Protein AF-A0A9P4K377-F1 (afdb_monomer)

Sequence (254 aa):
STLTTALLFAPLDVSGCPTTPEKKAKKALNAFVGFRCYYLLIPAFKPWPMKKLSNPIGVMWDKDPNKPLWSLLAKAWSIIRDQIGKEKAPLHQFFRIICPHLSMPPPETYLERRGWEFVINADGAPGLIRDPTLTSESLDDGVAATALSIEDIISYCQSMGYAQEYIFDTNLSLSIFIGVNPPTGTTMNTAGSIVHDGRVDARNKRREKRRTMRDTAFASTLKLQIADAHGGVRNDSPRGGPFGPAVRRQCVLQ

Radius of gyration: 32.82 Å; Cα contacts (8 Å, |Δi|>4): 149; chains: 1; bounding box: 106×48×109 Å

Secondary structure (DSSP, 8-state):
--------PPP-------------PPPPPPHHHHHHHHHTT-GGGTTS-HHHHHHHHHHHHHH-TTHHHHHHHHHHHHHHHHHH-TTTS-HHHHHHHHHHHTTPPPHHHHHHHTTEEEEE-TTS-EEEEE-STT--TT--TTTTTTT--HHHHHHHHHHTTSSTT----HHHHHTT----PPP-S------SSSHHHHHHHHHHHHHHHHHHHHHHHHHHHHHHHHHHHHTT----------------------

pLDDT: mean 70.22, std 21.87, range [31.23, 94.75]

Solvent-accessible surface area (backbone atoms only — not comparable to full-atom values): 16398 Å² total; per-residue (Å²): 132,89,86,88,82,87,84,80,92,73,84,84,78,90,78,74,80,78,73,69,79,76,75,72,79,65,81,66,50,51,29,67,55,50,51,47,65,56,52,56,64,16,69,89,46,65,90,54,58,65,83,59,45,52,56,45,54,47,55,54,56,76,68,47,85,56,56,66,56,33,39,49,53,18,49,42,50,34,57,49,25,67,74,60,30,60,90,63,42,49,67,69,62,51,51,66,58,49,37,62,75,50,52,42,73,53,43,86,50,37,42,63,70,64,14,41,44,84,41,73,44,98,87,73,43,66,40,68,47,72,46,79,86,49,52,66,81,85,70,73,71,48,71,67,75,89,74,72,50,57,64,57,56,50,53,52,38,34,77,73,68,40,53,69,84,55,75,89,61,72,73,64,63,62,73,70,62,77,87,73,77,83,89,78,80,89,82,87,92,87,73,81,77,66,69,68,51,58,60,51,49,58,50,50,53,54,51,48,53,58,45,53,52,50,52,50,52,50,49,53,52,50,52,50,56,52,49,59,66,63,68,74,75,78,88,90,83,90,87,80,89,87,83,84,84,89,84,82,89,79,92,80,90,132

Organism: NCBI:txid147567

Mean predicted aligned error: 18.93 Å

Foldseek 3Di:
DDDDDDDDDDDPDPDDDPPDPPLPQDDQFQLLNLQCVQLCVQPVNVVDDCVLCVVVSVVCVVPDPCSVVSVLLSRLLSLLCSVPHCVQRPSNVLCVQVCVVQLADHNHCNCQQQQWDWDQDPVRGIDIDHDPVSRPDDDPNGPDPPPDHSVNSNVSCVVVVRSVVDDDDPVVVVVPPPDDDDDDDDDDDDPDPPVVVVVVVVVVVVVVVVVVVVVVVVVVVVVVVVVVVVVPDDDDDDDDDDDDDDDDDDDDDD

Structure (mmCIF, N/CA/C/O backbone):
data_AF-A0A9P4K377-F1
#
_entry.id   AF-A0A9P4K377-F1
#
loop_
_atom_site.group_PDB
_atom_site.id
_atom_site.type_symbol
_atom_site.label_atom_id
_atom_site.label_alt_id
_atom_site.label_comp_id
_atom_site.label_asym_id
_atom_site.label_entity_id
_atom_site.label_seq_id
_atom_site.pdbx_PDB_ins_code
_atom_site.Cartn_x
_atom_site.Cartn_y
_atom_site.Cartn_z
_atom_site.occupancy
_atom_site.B_iso_or_equiv
_atom_site.auth_seq_id
_atom_site.auth_comp_id
_atom_site.auth_asym_id
_atom_site.auth_atom_id
_atom_site.pdbx_PDB_model_num
ATOM 1 N N . SER A 1 1 ? -5.571 23.502 85.544 1.00 38.34 1 SER A N 1
ATOM 2 C CA . SER A 1 1 ? -4.939 24.488 84.649 1.00 38.34 1 SER A CA 1
ATOM 3 C C . SER A 1 1 ? -4.909 23.882 83.253 1.00 38.34 1 SER A C 1
ATOM 5 O O . SER A 1 1 ? -4.296 22.837 83.105 1.00 38.34 1 SER A O 1
ATOM 7 N N . THR A 1 2 ? -5.845 24.219 82.354 1.00 42.66 2 THR A N 1
ATOM 8 C CA . THR A 1 2 ? -5.668 25.235 81.281 1.00 42.66 2 THR A CA 1
ATOM 9 C C . THR A 1 2 ? -4.368 24.989 80.497 1.00 42.66 2 THR A C 1
ATOM 11 O O . THR A 1 2 ? -3.295 25.005 81.081 1.00 42.66 2 THR A O 1
ATOM 14 N N . LEU A 1 3 ? -4.399 24.703 79.191 1.00 41.16 3 LEU A N 1
ATOM 15 C CA . LEU A 1 3 ? -4.650 25.716 78.165 1.00 41.16 3 LEU A CA 1
ATOM 16 C C . LEU A 1 3 ? -5.159 25.144 76.829 1.00 41.16 3 LEU A C 1
ATOM 18 O O . LEU A 1 3 ? -4.681 24.145 76.301 1.00 41.16 3 LEU A O 1
ATOM 22 N N . THR A 1 4 ? -6.118 25.893 76.306 1.00 48.31 4 THR A N 1
ATOM 23 C CA . THR A 1 4 ? -6.770 25.894 75.000 1.00 48.31 4 THR A CA 1
ATOM 24 C C . THR A 1 4 ? -5.805 26.261 73.867 1.00 48.31 4 THR A C 1
ATOM 26 O O . THR A 1 4 ? -5.003 27.177 74.021 1.00 48.31 4 THR A O 1
ATOM 29 N N . THR A 1 5 ? -5.944 25.656 72.684 1.00 45.78 5 THR A N 1
ATOM 30 C CA . THR A 1 5 ? -5.567 26.290 71.404 1.00 45.78 5 THR A CA 1
ATOM 31 C C . THR A 1 5 ? -6.508 25.785 70.314 1.00 45.78 5 THR A C 1
ATOM 33 O O . THR A 1 5 ? -6.380 24.674 69.813 1.00 45.78 5 THR A O 1
ATOM 36 N N . ALA A 1 6 ? -7.502 26.610 69.993 1.00 49.16 6 ALA A N 1
ATOM 37 C CA . ALA A 1 6 ? -8.218 26.550 68.728 1.00 49.16 6 ALA A CA 1
ATOM 38 C C . ALA A 1 6 ? -7.319 27.143 67.636 1.00 49.16 6 ALA A C 1
ATOM 40 O O . ALA A 1 6 ? -6.603 28.091 67.942 1.00 49.16 6 ALA A O 1
ATOM 41 N N . LEU A 1 7 ? -7.390 26.640 66.399 1.00 43.34 7 LEU A N 1
ATOM 42 C CA . LEU A 1 7 ? -7.313 27.437 65.165 1.00 43.34 7 LEU A CA 1
ATOM 43 C C . LEU A 1 7 ? -7.636 26.553 63.938 1.00 43.34 7 LEU A C 1
ATOM 45 O O . LEU A 1 7 ? -6.914 25.617 63.615 1.00 43.34 7 LEU A O 1
ATOM 49 N N . LEU A 1 8 ? -8.712 26.963 63.258 1.00 39.62 8 LEU A N 1
ATOM 50 C CA . LEU A 1 8 ? -8.961 26.910 61.811 1.00 39.62 8 LEU A CA 1
ATOM 51 C C . LEU A 1 8 ? -9.423 25.591 61.170 1.00 39.62 8 LEU A C 1
ATOM 53 O O . LEU A 1 8 ? -8.658 24.810 60.614 1.00 39.62 8 LEU A O 1
ATOM 57 N N . PHE A 1 9 ? -10.751 25.479 61.094 1.00 48.22 9 PHE A N 1
ATOM 58 C CA . PHE A 1 9 ? -11.439 24.921 59.933 1.00 48.22 9 PHE A CA 1
ATOM 59 C C . PHE A 1 9 ? -11.067 25.722 58.673 1.00 48.22 9 PHE A C 1
ATOM 61 O O . PHE A 1 9 ? -11.381 26.909 58.581 1.00 48.22 9 PHE A O 1
ATOM 68 N N . ALA A 1 10 ? -10.440 25.067 57.699 1.00 45.47 10 ALA A N 1
ATOM 69 C CA . ALA A 1 10 ? -10.396 25.520 56.311 1.00 45.47 10 ALA A CA 1
ATOM 70 C C . ALA A 1 10 ? -11.398 24.677 55.496 1.00 45.47 10 ALA A C 1
ATOM 72 O O . ALA A 1 10 ? -11.480 23.466 55.728 1.00 45.47 10 ALA A O 1
ATOM 73 N N . PRO A 1 11 ? -12.173 25.261 54.565 1.00 41.22 11 PRO A N 1
ATOM 74 C CA . PRO A 1 11 ? -13.002 24.472 53.669 1.00 41.22 11 PRO A CA 1
ATOM 75 C C . PRO A 1 11 ? -12.100 23.723 52.684 1.00 41.22 11 PRO A C 1
ATOM 77 O O . PRO A 1 11 ? -11.197 24.310 52.089 1.00 41.22 11 PRO A O 1
ATOM 80 N N . LEU A 1 12 ? -12.350 22.424 52.511 1.00 35.56 12 LEU A N 1
ATOM 81 C CA . LEU A 1 12 ? -11.843 21.666 51.372 1.00 35.56 12 LEU A CA 1
ATOM 82 C C . LEU A 1 12 ? -12.401 22.310 50.101 1.00 35.56 12 LEU A C 1
ATOM 84 O O . LEU A 1 12 ? -13.582 22.164 49.792 1.00 35.56 12 LEU A O 1
ATOM 88 N N . ASP A 1 13 ? -11.548 23.054 49.405 1.00 33.69 13 ASP A N 1
ATOM 89 C CA . ASP A 1 13 ? -11.840 23.598 48.090 1.00 33.69 13 ASP A CA 1
ATOM 90 C C . ASP A 1 13 ? -11.960 22.428 47.104 1.00 33.69 13 ASP A C 1
ATOM 92 O O . ASP A 1 13 ? -11.003 21.706 46.807 1.00 33.69 13 ASP A O 1
ATOM 96 N N . VAL A 1 14 ? -13.191 22.187 46.664 1.00 51.06 14 VAL A N 1
ATOM 97 C CA . VAL A 1 14 ? -13.561 21.152 45.703 1.00 51.06 14 VAL A CA 1
ATOM 98 C C . VAL A 1 14 ? -13.318 21.722 44.309 1.00 51.06 14 VAL A C 1
ATOM 100 O O . VAL A 1 14 ? -14.255 22.063 43.599 1.00 51.06 14 VAL A O 1
ATOM 103 N N . SER A 1 15 ? -12.063 21.889 43.900 1.00 48.53 15 SER A N 1
ATOM 104 C CA . SER A 1 15 ? -11.782 22.310 42.525 1.00 48.53 15 SER A CA 1
ATOM 105 C C . SER A 1 15 ? -10.408 21.859 42.065 1.00 48.53 15 SER A C 1
ATOM 107 O O . SER A 1 15 ? -9.401 22.557 42.126 1.00 48.53 15 SER A O 1
ATOM 109 N N . GLY A 1 16 ? -10.393 20.627 41.586 1.00 33.94 16 GLY A N 1
ATOM 110 C CA . GLY A 1 16 ? -9.272 20.038 40.883 1.00 33.94 16 GLY A CA 1
ATOM 111 C C . GLY A 1 16 ? -9.802 18.903 40.037 1.00 33.94 16 GLY A C 1
ATOM 112 O O . GLY A 1 16 ? -9.484 17.748 40.288 1.00 33.94 16 GLY A O 1
ATOM 113 N N . CYS A 1 17 ? -10.677 19.226 39.081 1.00 37.62 17 CYS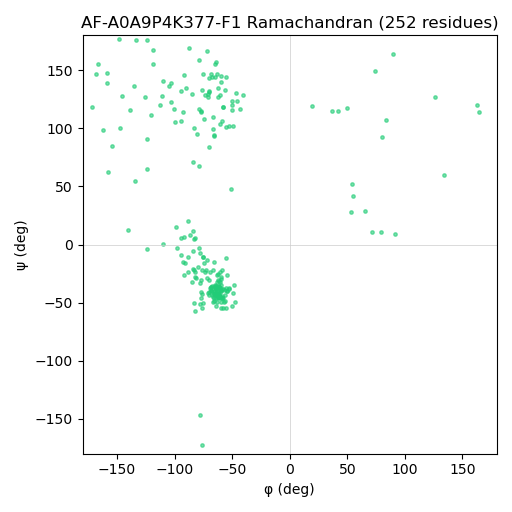 A N 1
ATOM 1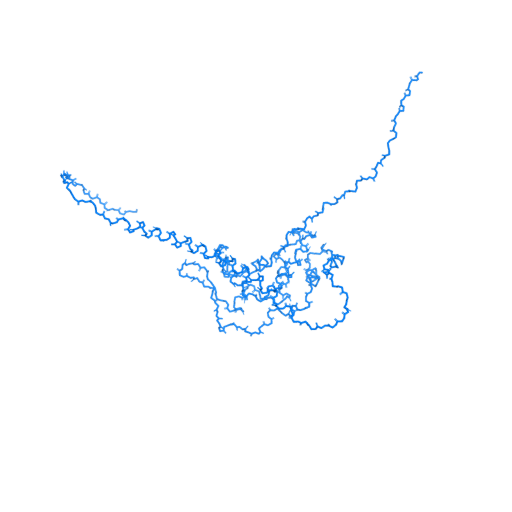14 C CA . CYS A 1 17 ? -10.975 18.324 37.977 1.00 37.62 17 CYS A CA 1
ATOM 115 C C . CYS A 1 17 ? -9.624 17.881 37.389 1.00 37.62 17 CYS A C 1
ATOM 117 O O . CYS A 1 17 ? -8.880 18.747 36.911 1.00 37.62 17 CYS A O 1
ATOM 119 N N . PRO A 1 18 ? -9.249 16.588 37.444 1.00 33.22 18 PRO A N 1
ATOM 120 C CA . PRO A 1 18 ? -8.119 16.119 36.674 1.00 33.22 18 PRO A CA 1
ATOM 121 C C . PRO A 1 18 ? -8.554 16.254 35.223 1.00 33.22 18 PRO A C 1
ATOM 123 O O . PRO A 1 18 ? -9.313 15.440 34.702 1.00 33.22 18 PRO A O 1
ATOM 126 N N . THR A 1 19 ? -8.116 17.337 34.588 1.00 36.19 19 THR A N 1
ATOM 127 C CA . THR A 1 19 ? -8.127 17.447 33.141 1.00 36.19 19 THR A CA 1
ATOM 128 C C . THR A 1 19 ? -7.351 16.242 32.641 1.00 36.19 19 THR A C 1
ATOM 130 O O . THR A 1 19 ? -6.126 16.161 32.735 1.00 36.19 19 THR A O 1
ATOM 133 N N . THR A 1 20 ? -8.107 15.239 32.198 1.00 38.66 20 THR A N 1
ATOM 134 C CA . THR A 1 20 ? -7.615 14.103 31.433 1.00 38.66 20 THR A CA 1
ATOM 135 C C . THR A 1 20 ? -6.600 14.655 30.442 1.00 38.66 20 THR A C 1
ATOM 137 O O . THR A 1 20 ? -6.930 15.631 29.762 1.00 38.66 20 THR A O 1
ATOM 140 N N . PRO A 1 21 ? -5.377 14.103 30.355 1.00 41.12 21 PRO A N 1
ATOM 141 C CA . PRO A 1 21 ? -4.419 14.565 29.371 1.00 41.12 21 PRO A CA 1
ATOM 142 C C . PRO A 1 21 ? -5.072 14.369 28.011 1.00 41.12 21 PRO A C 1
ATOM 144 O O . PRO A 1 21 ? -5.251 13.237 27.557 1.00 41.12 21 PRO A O 1
ATOM 147 N N . GLU A 1 22 ? -5.487 15.479 27.408 1.00 47.31 22 GLU A N 1
ATOM 148 C CA . GLU A 1 22 ? -6.018 15.547 26.062 1.00 47.31 22 GLU A CA 1
ATOM 149 C C . GLU A 1 22 ? -4.971 14.868 25.179 1.00 47.31 22 GLU A C 1
ATOM 151 O O . GLU A 1 22 ? -3.869 15.387 24.960 1.00 47.31 22 GLU A O 1
ATOM 156 N N . LYS A 1 23 ? -5.2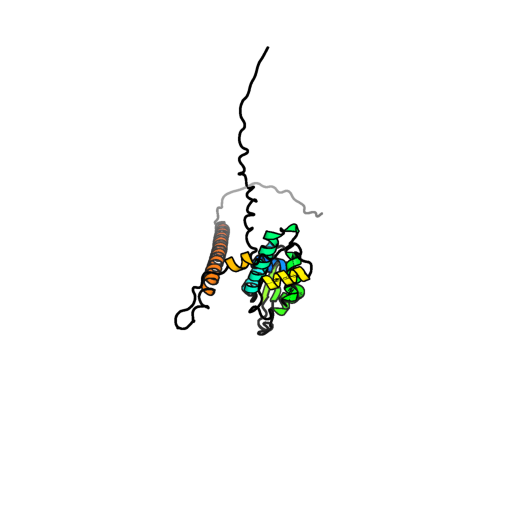40 13.612 24.799 1.00 54.59 23 LYS A N 1
ATOM 157 C CA . LYS A 1 23 ? -4.323 12.811 23.994 1.00 54.59 23 LYS A CA 1
ATOM 158 C C . LYS A 1 23 ? -4.249 13.513 22.651 1.00 54.59 23 LYS A C 1
ATOM 160 O O . LYS A 1 23 ? -5.087 13.281 21.788 1.00 54.59 23 LYS A O 1
ATOM 165 N N . LYS A 1 24 ? -3.251 14.388 22.500 1.00 50.53 24 LYS A N 1
ATOM 166 C CA . LYS A 1 24 ? -2.962 15.105 21.259 1.00 50.53 24 LYS A CA 1
ATOM 167 C C . LYS A 1 24 ? -3.081 14.114 20.110 1.00 50.53 24 LYS A C 1
ATOM 169 O O . LYS A 1 24 ? -2.337 13.128 20.081 1.00 50.53 24 LYS A O 1
ATOM 174 N N . ALA A 1 25 ? -4.035 14.365 19.215 1.00 56.12 25 ALA A N 1
ATOM 175 C CA . ALA A 1 25 ? -4.298 13.500 18.079 1.00 56.12 25 ALA A CA 1
ATOM 176 C C . ALA A 1 25 ? -2.975 13.232 17.355 1.00 56.12 25 ALA A C 1
ATOM 178 O O . ALA A 1 25 ? -2.257 14.154 16.943 1.00 56.12 25 ALA A O 1
ATOM 179 N N . LYS A 1 26 ? -2.589 11.957 17.271 1.00 69.88 26 LYS A N 1
ATOM 180 C CA . LYS A 1 26 ? -1.353 11.582 16.588 1.00 69.88 26 LYS A CA 1
ATOM 181 C C . LYS A 1 26 ? -1.565 11.870 15.108 1.00 69.88 26 LYS A C 1
ATOM 183 O O . LYS A 1 26 ? -2.653 11.673 14.579 1.00 69.88 26 LYS A O 1
ATOM 188 N N . LYS A 1 27 ? -0.515 12.317 14.412 1.00 75.25 27 LYS A N 1
ATOM 189 C CA . LYS A 1 27 ? -0.603 12.628 12.975 1.00 75.25 27 LYS A CA 1
ATOM 190 C C . LYS A 1 27 ? -1.316 11.494 12.228 1.00 75.25 27 LYS A C 1
ATOM 192 O O . LYS A 1 27 ? -0.981 10.314 12.414 1.00 75.25 27 LYS A O 1
ATOM 197 N N . ALA A 1 28 ? -2.304 11.865 11.417 1.00 78.75 28 ALA A N 1
ATOM 198 C CA . ALA A 1 28 ? -3.034 10.920 10.589 1.00 78.75 28 ALA A CA 1
ATOM 199 C C . ALA A 1 28 ? -2.054 10.137 9.704 1.00 78.75 28 ALA A C 1
ATOM 201 O O . ALA A 1 28 ? -1.026 10.667 9.260 1.00 78.75 28 ALA A O 1
ATOM 202 N N . LEU A 1 29 ? -2.351 8.861 9.478 1.00 89.38 29 LEU A N 1
ATOM 203 C CA . LEU A 1 29 ? -1.571 8.032 8.581 1.00 89.38 29 LEU A CA 1
ATOM 204 C C . LEU A 1 29 ? -1.655 8.636 7.180 1.00 89.38 29 LEU A C 1
ATOM 206 O O . LEU A 1 29 ? -2.713 9.032 6.699 1.00 89.38 29 LEU A O 1
ATOM 210 N N . ASN A 1 30 ? -0.513 8.726 6.515 1.00 93.31 30 ASN A N 1
ATOM 211 C CA . ASN A 1 30 ? -0.491 9.162 5.133 1.00 93.31 30 ASN A CA 1
ATOM 212 C C . ASN A 1 30 ? -0.965 8.009 4.234 1.00 93.31 30 ASN A C 1
ATOM 214 O O . ASN A 1 30 ? -0.450 6.899 4.366 1.00 93.31 30 ASN A O 1
ATOM 218 N N . ALA A 1 31 ? -1.868 8.279 3.290 1.00 93.25 31 ALA A N 1
ATOM 219 C CA . ALA A 1 31 ? -2.365 7.296 2.321 1.00 93.25 31 ALA A CA 1
ATOM 220 C C . ALA A 1 31 ? -1.234 6.520 1.621 1.00 93.25 31 ALA A C 1
ATOM 222 O O . ALA A 1 31 ? -1.274 5.295 1.531 1.00 93.25 31 ALA A O 1
ATOM 223 N N . PHE A 1 32 ? -0.160 7.217 1.232 1.00 94.12 32 PHE A N 1
ATOM 224 C CA . PHE A 1 32 ? 1.011 6.593 0.612 1.00 94.12 32 PHE A CA 1
ATOM 225 C C . PHE A 1 32 ? 1.730 5.614 1.550 1.00 94.12 32 PHE A C 1
ATOM 227 O O . PHE A 1 32 ? 2.299 4.625 1.099 1.00 94.12 32 PHE A O 1
ATOM 234 N N . VAL A 1 33 ? 1.725 5.872 2.862 1.00 92.75 33 VAL A N 1
ATOM 235 C CA . VAL A 1 33 ? 2.314 4.945 3.839 1.00 92.75 33 VAL A CA 1
ATOM 236 C C . VAL A 1 33 ? 1.478 3.673 3.918 1.00 92.75 33 VAL A C 1
ATOM 238 O O . VAL A 1 33 ? 2.067 2.599 3.954 1.00 92.75 33 VAL A O 1
ATOM 241 N N . GLY A 1 34 ? 0.146 3.783 3.879 1.00 93.38 34 GLY A N 1
ATOM 242 C CA . GLY A 1 34 ? -0.750 2.627 3.795 1.00 93.38 34 GLY A CA 1
ATOM 243 C C . GLY A 1 34 ? -0.493 1.789 2.544 1.00 93.38 34 GLY A C 1
ATOM 244 O O . GLY A 1 34 ? -0.146 0.614 2.658 1.00 93.38 34 GLY A O 1
ATOM 245 N N . PHE A 1 35 ? -0.530 2.438 1.376 1.00 94.69 35 PHE A N 1
ATOM 246 C CA . PHE A 1 35 ? -0.212 1.831 0.079 1.00 94.69 35 PHE A CA 1
ATOM 247 C C . PHE A 1 35 ? 1.125 1.087 0.111 1.00 94.69 35 PHE A C 1
ATOM 249 O O . PHE A 1 35 ? 1.213 -0.097 -0.208 1.00 94.69 35 PHE A O 1
ATOM 256 N N . ARG A 1 36 ? 2.180 1.777 0.560 1.00 94.12 36 ARG A N 1
ATOM 257 C CA . ARG A 1 36 ? 3.524 1.211 0.637 1.00 94.12 36 ARG A CA 1
ATOM 258 C C . ARG A 1 36 ? 3.576 0.025 1.600 1.00 94.12 36 ARG A C 1
ATOM 260 O O . ARG A 1 36 ? 4.191 -0.975 1.268 1.00 94.12 36 ARG A O 1
ATOM 267 N N . CYS A 1 37 ? 2.979 0.121 2.786 1.00 92.75 37 CYS A N 1
ATOM 268 C CA . CYS A 1 37 ? 3.000 -0.970 3.764 1.00 92.75 37 CYS A CA 1
ATOM 269 C C . CYS A 1 37 ? 2.3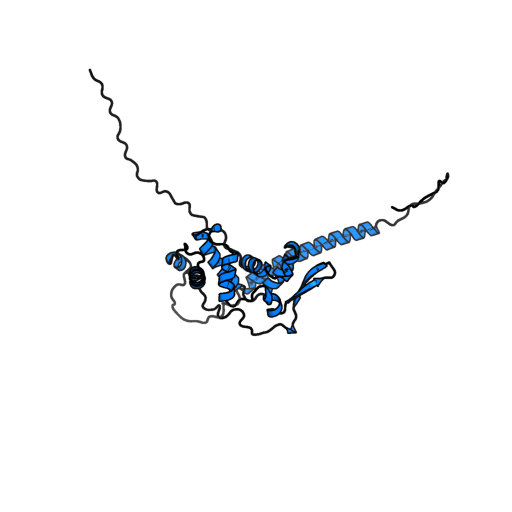31 -2.243 3.238 1.00 92.75 37 CYS A C 1
ATOM 271 O O . CYS A 1 37 ? 2.813 -3.329 3.539 1.00 92.75 37 CYS A O 1
ATOM 273 N N . TYR A 1 38 ? 1.262 -2.108 2.454 1.00 94.25 38 TYR A N 1
ATOM 274 C CA . TYR A 1 38 ? 0.561 -3.247 1.873 1.00 94.25 38 TYR A CA 1
ATOM 275 C C . TYR A 1 38 ? 1.333 -3.862 0.696 1.00 94.25 38 TYR A C 1
ATOM 277 O O . TYR A 1 38 ? 1.622 -5.054 0.701 1.00 94.25 38 TYR A O 1
ATOM 285 N N . TYR A 1 39 ? 1.762 -3.050 -0.274 1.00 93.69 39 TYR A N 1
ATOM 286 C CA . TYR A 1 39 ? 2.429 -3.557 -1.480 1.00 93.69 39 TYR A CA 1
ATOM 287 C C . TYR A 1 39 ? 3.932 -3.812 -1.326 1.00 93.69 39 TYR A C 1
ATOM 289 O O . TYR A 1 39 ? 4.552 -4.391 -2.209 1.00 93.69 39 TYR A O 1
ATOM 297 N N . LEU A 1 40 ? 4.551 -3.476 -0.194 1.00 93.12 40 LEU A N 1
ATOM 298 C CA . LEU A 1 40 ? 5.889 -3.996 0.119 1.00 93.12 40 LEU A CA 1
ATOM 299 C C . LEU A 1 40 ? 5.906 -5.513 0.341 1.00 93.12 40 LEU A C 1
ATOM 301 O O . LEU A 1 40 ? 6.979 -6.109 0.337 1.00 93.12 40 LEU A O 1
ATOM 305 N N . LEU A 1 41 ? 4.737 -6.130 0.530 1.00 92.44 41 LEU A N 1
ATOM 306 C CA . LEU A 1 41 ? 4.599 -7.576 0.679 1.00 92.44 41 LEU A CA 1
ATOM 307 C C . LEU A 1 41 ? 4.733 -8.332 -0.651 1.00 92.44 41 LEU A C 1
ATOM 309 O O . LEU A 1 41 ? 4.879 -9.555 -0.619 1.00 92.44 41 LEU A O 1
ATOM 313 N N . ILE A 1 42 ? 4.735 -7.619 -1.790 1.00 93.62 42 ILE A N 1
ATOM 314 C CA . ILE A 1 42 ? 4.934 -8.192 -3.126 1.00 93.62 42 ILE A CA 1
ATOM 315 C C . ILE A 1 42 ? 6.192 -9.079 -3.108 1.00 93.62 42 ILE A C 1
ATOM 317 O O . ILE A 1 42 ? 7.275 -8.589 -2.767 1.00 93.62 42 ILE A O 1
ATOM 321 N N . PRO A 1 43 ? 6.097 -10.370 -3.482 1.00 91.81 43 PRO A N 1
ATOM 322 C CA . PRO A 1 43 ? 7.226 -11.297 -3.414 1.00 91.81 43 PRO A CA 1
ATOM 323 C C . PRO A 1 43 ? 8.476 -10.806 -4.153 1.00 91.81 43 PRO A C 1
ATOM 325 O O . PRO A 1 43 ? 9.575 -10.894 -3.608 1.00 91.81 43 PRO A O 1
ATOM 328 N N . ALA A 1 44 ? 8.300 -10.195 -5.329 1.00 90.31 44 ALA A N 1
ATOM 329 C CA . ALA A 1 44 ? 9.385 -9.623 -6.128 1.00 90.31 44 ALA A CA 1
ATOM 330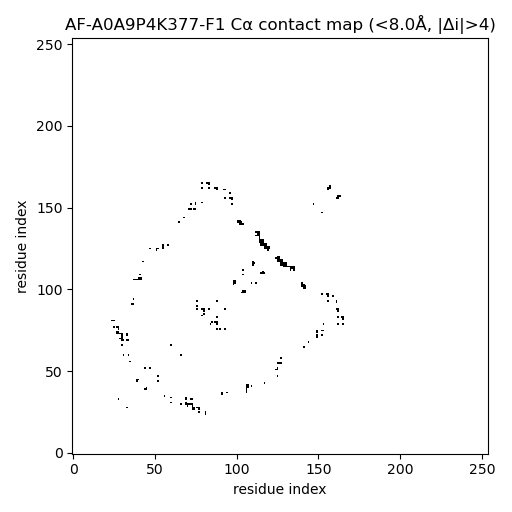 C C . ALA A 1 44 ? 10.163 -8.507 -5.404 1.00 90.31 44 ALA A C 1
ATOM 332 O O . ALA A 1 44 ? 11.326 -8.260 -5.718 1.00 90.31 44 ALA A O 1
ATOM 333 N N . PHE A 1 45 ? 9.553 -7.838 -4.420 1.00 92.69 45 PHE A N 1
ATOM 334 C CA . PHE A 1 45 ? 10.176 -6.740 -3.677 1.00 92.69 45 PHE A CA 1
ATOM 335 C C . PHE A 1 45 ? 10.966 -7.216 -2.456 1.00 92.69 45 PHE A C 1
ATOM 337 O O . PHE A 1 45 ? 11.896 -6.527 -2.044 1.00 92.69 45 PHE A O 1
ATOM 344 N N . LYS A 1 46 ? 10.654 -8.391 -1.895 1.00 90.94 46 LYS A N 1
ATOM 345 C CA . LYS A 1 46 ? 11.281 -8.909 -0.662 1.00 90.94 46 LYS A CA 1
ATOM 346 C C . LYS A 1 46 ? 12.821 -8.942 -0.684 1.00 90.94 46 LYS A C 1
ATOM 348 O O . LYS A 1 46 ? 13.406 -8.620 0.349 1.00 90.94 46 LYS A O 1
ATOM 353 N N . PRO A 1 47 ? 13.499 -9.275 -1.802 1.00 91.50 47 PRO A N 1
ATOM 354 C CA . PRO A 1 47 ? 14.964 -9.290 -1.854 1.00 91.50 47 PRO A CA 1
ATOM 355 C C . PRO A 1 47 ? 15.611 -7.898 -1.837 1.00 91.50 47 PRO A C 1
ATOM 357 O O . PRO A 1 47 ? 16.824 -7.783 -1.668 1.00 91.50 47 PRO A O 1
ATOM 360 N N . TRP A 1 48 ? 14.836 -6.832 -2.051 1.00 91.50 48 TRP A N 1
ATOM 361 C CA . TRP A 1 48 ? 15.379 -5.511 -2.338 1.00 91.50 48 TRP A CA 1
ATOM 362 C C . TRP A 1 48 ? 15.283 -4.566 -1.139 1.00 91.50 48 TRP A C 1
ATOM 364 O O . TRP A 1 48 ? 14.229 -4.435 -0.512 1.00 91.50 48 TRP A O 1
ATOM 374 N N . PRO A 1 49 ? 16.348 -3.801 -0.842 1.00 92.19 49 PRO A N 1
ATOM 375 C CA . PRO A 1 49 ? 16.289 -2.797 0.205 1.00 92.19 49 PRO A CA 1
ATOM 376 C C . PRO A 1 49 ? 15.361 -1.644 -0.195 1.00 92.19 49 PRO A C 1
ATOM 378 O O . PRO A 1 49 ? 15.337 -1.198 -1.346 1.00 92.19 49 PRO A O 1
ATOM 381 N N . MET A 1 50 ? 14.682 -1.058 0.796 1.00 91.75 50 MET A N 1
ATOM 382 C CA . MET A 1 50 ? 13.752 0.072 0.623 1.00 91.75 50 MET A CA 1
ATOM 383 C C . MET A 1 50 ? 14.325 1.224 -0.214 1.00 91.75 50 MET A C 1
ATOM 385 O O . MET A 1 50 ? 13.601 1.874 -0.964 1.00 91.75 50 MET A O 1
ATOM 389 N N . LYS A 1 51 ? 15.635 1.484 -0.108 1.00 90.94 51 LYS A N 1
ATOM 390 C CA . LYS A 1 51 ? 16.321 2.529 -0.881 1.00 90.94 51 LYS A CA 1
ATOM 391 C C . LYS A 1 51 ? 16.119 2.338 -2.387 1.00 90.94 51 LYS A C 1
ATOM 393 O O . LYS A 1 51 ? 15.823 3.307 -3.082 1.00 90.94 51 LYS A O 1
ATOM 398 N N . LYS A 1 52 ? 16.227 1.098 -2.868 1.00 90.62 52 LYS A N 1
ATOM 399 C CA . LYS A 1 52 ? 16.072 0.732 -4.280 1.00 90.62 52 LYS A CA 1
ATOM 400 C C . LYS A 1 52 ? 14.597 0.672 -4.698 1.00 90.62 52 LYS A C 1
ATOM 402 O O . LYS A 1 52 ? 14.274 1.084 -5.802 1.00 90.62 52 LYS A O 1
ATOM 407 N N . LEU A 1 53 ? 13.703 0.271 -3.792 1.00 93.06 53 LEU A N 1
ATOM 408 C CA . LEU A 1 53 ? 12.255 0.193 -4.044 1.00 93.06 53 LEU A CA 1
ATOM 409 C C . LEU A 1 53 ? 11.521 1.536 -3.966 1.00 93.06 53 LEU A C 1
ATOM 411 O O . LEU A 1 53 ? 10.414 1.667 -4.483 1.00 93.06 53 LEU A O 1
ATOM 415 N N . SER A 1 54 ? 12.117 2.543 -3.324 1.00 91.75 54 SER A N 1
ATOM 416 C CA . SER A 1 54 ? 11.471 3.840 -3.098 1.00 91.75 54 SER A CA 1
ATOM 417 C C . SER A 1 54 ? 10.981 4.509 -4.387 1.00 91.75 54 SER A C 1
ATOM 419 O O . SER A 1 54 ? 9.907 5.111 -4.386 1.00 91.75 54 SER A O 1
ATOM 421 N N . ASN A 1 55 ? 11.739 4.370 -5.479 1.00 91.88 55 ASN A N 1
ATOM 422 C CA . ASN A 1 55 ? 11.371 4.896 -6.788 1.00 91.88 55 ASN A CA 1
ATOM 423 C C . ASN A 1 55 ? 10.283 4.042 -7.475 1.00 91.88 55 ASN A C 1
ATOM 425 O O . ASN A 1 55 ? 9.229 4.609 -7.757 1.00 91.88 55 ASN A O 1
ATOM 429 N N . PRO A 1 56 ? 10.448 2.712 -7.658 1.00 92.19 56 PRO A N 1
ATOM 430 C CA . PRO A 1 56 ? 9.386 1.833 -8.157 1.00 92.19 56 PRO A CA 1
ATOM 431 C C . PRO A 1 56 ? 8.028 2.017 -7.460 1.00 92.19 56 PRO A C 1
ATOM 433 O O . PRO A 1 56 ? 7.015 2.260 -8.109 1.00 92.19 56 PRO A O 1
ATOM 436 N N . ILE A 1 57 ? 8.007 2.014 -6.125 1.00 93.88 57 ILE A N 1
ATOM 437 C CA . ILE A 1 57 ? 6.772 2.189 -5.344 1.00 93.88 57 ILE A CA 1
ATOM 438 C C . ILE A 1 57 ? 6.158 3.575 -5.575 1.00 93.88 57 ILE A C 1
ATOM 440 O O . ILE A 1 57 ? 4.936 3.719 -5.598 1.00 93.88 57 ILE A O 1
ATOM 444 N N . GLY A 1 58 ? 6.993 4.602 -5.753 1.00 93.81 58 GLY A N 1
ATOM 445 C CA . GLY A 1 58 ? 6.539 5.943 -6.117 1.00 93.81 58 GLY A CA 1
ATOM 446 C C . GLY A 1 58 ? 5.836 5.969 -7.474 1.00 93.81 58 GLY A C 1
ATOM 447 O O . GLY A 1 58 ? 4.768 6.562 -7.584 1.00 93.81 58 GLY A O 1
ATOM 448 N N . VAL A 1 59 ? 6.389 5.271 -8.470 1.00 92.31 59 VAL A N 1
ATOM 449 C CA . VAL A 1 59 ? 5.792 5.141 -9.808 1.00 92.31 59 VAL A CA 1
ATOM 450 C C . VAL A 1 59 ? 4.450 4.407 -9.746 1.00 92.31 59 VAL A C 1
ATOM 452 O O . VAL A 1 59 ? 3.469 4.894 -10.309 1.00 92.31 59 VAL A O 1
ATOM 455 N N . MET A 1 60 ? 4.376 3.289 -9.013 1.00 92.06 60 MET A N 1
ATOM 456 C CA . MET A 1 60 ? 3.117 2.559 -8.813 1.00 92.06 60 MET A CA 1
ATOM 457 C C . MET A 1 60 ? 2.062 3.449 -8.154 1.00 92.06 60 MET A C 1
ATOM 459 O O . MET A 1 60 ? 0.930 3.498 -8.622 1.00 92.06 60 MET A O 1
ATOM 463 N N . TRP A 1 61 ? 2.437 4.181 -7.099 1.00 93.81 61 TRP A N 1
ATOM 464 C CA . TRP A 1 61 ? 1.534 5.099 -6.406 1.00 93.81 61 TRP A CA 1
ATOM 465 C C . TRP A 1 61 ? 1.036 6.210 -7.322 1.00 93.81 61 TRP A C 1
ATOM 467 O O . TRP A 1 61 ? -0.149 6.521 -7.318 1.00 93.81 61 TRP A O 1
ATOM 477 N N . ASP A 1 62 ? 1.915 6.826 -8.112 1.00 91.31 62 ASP A N 1
ATOM 478 C CA . ASP A 1 62 ? 1.530 7.943 -8.972 1.00 91.31 62 ASP A CA 1
ATOM 479 C C . ASP A 1 62 ? 0.504 7.509 -10.037 1.00 91.31 62 ASP A C 1
ATOM 481 O O . ASP A 1 62 ? -0.337 8.325 -10.423 1.00 91.31 62 ASP A O 1
ATOM 485 N N . LYS A 1 63 ? 0.496 6.228 -10.426 1.00 89.06 63 LYS A N 1
ATOM 486 C CA . LYS A 1 63 ? -0.459 5.628 -11.372 1.00 89.06 63 LYS A CA 1
ATOM 487 C C . LYS A 1 63 ? -1.628 4.873 -10.727 1.00 89.06 63 LYS A C 1
ATOM 489 O O . LYS A 1 63 ? -2.500 4.413 -11.455 1.00 89.06 63 LYS A O 1
ATOM 494 N N . ASP A 1 64 ? -1.674 4.758 -9.402 1.00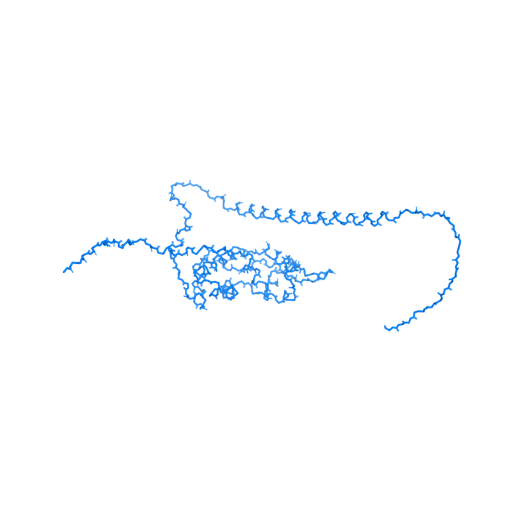 88.00 64 ASP A N 1
ATOM 495 C CA . ASP A 1 64 ? -2.756 4.055 -8.709 1.00 88.00 64 ASP A CA 1
ATOM 496 C C . ASP A 1 64 ? -4.073 4.859 -8.786 1.00 88.00 64 ASP A C 1
ATOM 498 O O . ASP A 1 64 ? -4.082 6.042 -8.416 1.00 88.00 64 ASP A O 1
ATOM 502 N N . PRO A 1 65 ? -5.189 4.258 -9.246 1.00 85.69 65 PRO A N 1
ATOM 503 C CA . PRO A 1 65 ? -6.493 4.924 -9.272 1.00 85.69 65 PRO A CA 1
ATOM 504 C C . PRO A 1 65 ? -7.144 4.990 -7.880 1.00 85.69 65 PRO A C 1
ATOM 506 O O . PRO A 1 65 ? -7.943 5.883 -7.606 1.00 85.69 65 PRO A O 1
ATOM 509 N N . ASN A 1 66 ? -6.742 4.117 -6.952 1.00 88.38 66 ASN A N 1
ATOM 510 C CA . ASN A 1 66 ? -7.394 3.926 -5.655 1.00 88.38 66 ASN A CA 1
ATOM 511 C C . ASN A 1 66 ? -6.858 4.863 -4.555 1.00 88.38 66 ASN A C 1
ATOM 513 O O . ASN A 1 66 ? -7.062 4.627 -3.364 1.00 88.38 66 ASN A O 1
ATOM 517 N N . LYS A 1 67 ? -6.208 5.979 -4.913 1.00 89.75 67 LYS A N 1
ATOM 518 C CA . LYS A 1 67 ? -5.692 6.979 -3.951 1.00 89.75 67 LYS A CA 1
ATOM 519 C C . LYS A 1 67 ? -6.752 7.513 -2.971 1.00 89.75 67 LYS A C 1
ATOM 521 O O . LYS A 1 67 ? -6.404 7.689 -1.794 1.00 89.75 67 LYS A O 1
ATOM 526 N N . PRO A 1 68 ? -8.011 7.786 -3.384 1.00 89.00 68 PRO A N 1
ATOM 527 C CA . PRO A 1 68 ? -9.062 8.178 -2.445 1.00 89.00 68 PRO A CA 1
ATOM 528 C C . PRO A 1 68 ? -9.360 7.073 -1.426 1.00 89.00 68 PRO A C 1
ATOM 530 O O . PRO A 1 68 ? -9.417 7.356 -0.230 1.00 89.00 68 PRO A O 1
ATOM 533 N N . LEU A 1 69 ? -9.423 5.813 -1.870 1.00 89.69 69 LEU A N 1
ATOM 534 C CA . LEU A 1 69 ? -9.635 4.648 -1.008 1.00 89.69 69 LEU A CA 1
ATOM 535 C C . LEU A 1 69 ? -8.506 4.495 0.017 1.00 89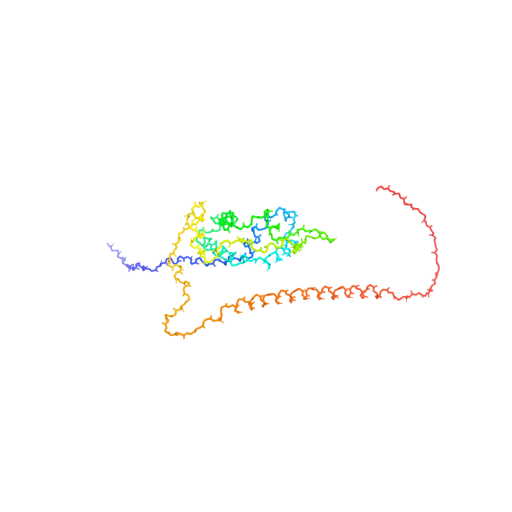.69 69 LEU A C 1
ATOM 537 O O . LEU A 1 69 ? -8.759 4.363 1.210 1.00 89.69 69 LEU A O 1
ATOM 541 N N . TRP A 1 70 ? -7.247 4.628 -0.410 1.00 93.38 70 TRP A N 1
ATOM 542 C CA . TRP A 1 70 ? -6.098 4.636 0.502 1.00 93.38 70 TRP A CA 1
ATOM 543 C C . TRP A 1 70 ? -6.159 5.758 1.537 1.00 93.38 70 TRP A C 1
ATOM 545 O O . TRP A 1 70 ? -5.724 5.578 2.675 1.00 93.38 70 TRP A O 1
ATOM 555 N N . SER A 1 71 ? -6.690 6.920 1.156 1.00 91.56 71 SER A N 1
ATOM 556 C CA . SER A 1 71 ? -6.876 8.049 2.072 1.00 91.56 71 SER A CA 1
ATOM 557 C C . SER A 1 71 ? -7.976 7.763 3.094 1.00 91.56 71 SER A C 1
ATOM 559 O O . SER A 1 71 ? -7.793 8.051 4.277 1.00 91.56 71 SER A O 1
ATOM 561 N N . LEU A 1 72 ? -9.072 7.139 2.657 1.00 91.12 72 LEU A N 1
ATOM 562 C CA . LEU A 1 72 ? -10.170 6.700 3.514 1.00 91.12 72 LEU A CA 1
ATOM 563 C C . LEU A 1 72 ? -9.704 5.639 4.523 1.00 91.12 72 LEU A C 1
ATOM 565 O O . LEU A 1 72 ? -9.886 5.813 5.725 1.00 91.12 72 LEU A O 1
ATOM 569 N N . LEU A 1 73 ? -9.001 4.605 4.054 1.00 93.00 73 LEU A N 1
ATOM 570 C CA . LEU A 1 73 ? -8.415 3.556 4.892 1.00 93.00 73 LEU A CA 1
ATOM 571 C C . LEU A 1 73 ? -7.427 4.114 5.920 1.00 93.00 73 LEU A C 1
ATOM 573 O O . LEU A 1 73 ? -7.456 3.743 7.093 1.00 93.00 73 LEU A O 1
ATOM 577 N N . ALA A 1 74 ? -6.555 5.032 5.495 1.00 93.19 74 ALA A N 1
ATOM 578 C CA . ALA A 1 74 ? -5.591 5.660 6.386 1.00 93.19 74 ALA A CA 1
ATOM 579 C C . ALA A 1 74 ? -6.276 6.504 7.473 1.00 93.19 74 ALA A C 1
ATOM 581 O O . ALA A 1 74 ? -5.837 6.489 8.626 1.00 93.19 74 ALA A O 1
ATOM 582 N N . LYS A 1 75 ? -7.371 7.193 7.125 1.00 92.00 75 LYS A N 1
ATOM 583 C CA . LYS A 1 75 ? -8.197 7.941 8.077 1.00 92.00 75 LYS A CA 1
ATOM 584 C C . LYS A 1 75 ? -8.900 7.005 9.063 1.00 92.00 75 LYS A C 1
ATOM 586 O O . LYS A 1 75 ? -8.774 7.228 10.265 1.00 92.00 75 LYS A O 1
ATOM 591 N N . ALA A 1 76 ? -9.558 5.949 8.580 1.00 92.31 76 ALA A N 1
ATOM 592 C CA . ALA A 1 76 ? -10.236 4.960 9.419 1.00 92.31 76 ALA A CA 1
ATOM 593 C C . ALA A 1 76 ? -9.272 4.325 10.433 1.00 92.31 76 ALA A C 1
ATOM 595 O O . ALA A 1 76 ? -9.525 4.345 11.635 1.00 92.31 76 ALA A O 1
ATOM 596 N N . TRP A 1 77 ? -8.100 3.869 9.980 1.00 94.50 77 TRP A N 1
ATOM 597 C CA . TRP A 1 77 ? -7.097 3.314 10.888 1.00 94.50 77 TRP A CA 1
ATOM 598 C C . TRP A 1 77 ? -6.560 4.342 11.892 1.00 94.50 77 TRP A C 1
ATOM 600 O O . TRP A 1 77 ? -6.313 3.997 13.045 1.00 94.50 77 TRP A O 1
ATOM 610 N N . SER A 1 78 ? -6.369 5.605 11.493 1.00 91.56 78 SER A N 1
ATOM 611 C CA . SER A 1 78 ? -5.959 6.656 12.433 1.00 91.56 78 SER A CA 1
ATOM 612 C C . SER A 1 78 ? -6.987 6.897 13.529 1.00 91.56 78 SER A C 1
ATOM 614 O O . SER A 1 78 ? -6.582 6.996 14.682 1.00 91.56 78 SER A O 1
ATOM 616 N N . ILE A 1 79 ? -8.277 6.910 13.191 1.00 90.62 79 ILE A N 1
ATOM 617 C CA . ILE A 1 79 ? -9.367 7.037 14.166 1.00 90.62 79 ILE A CA 1
ATOM 618 C C . ILE A 1 79 ? -9.319 5.876 15.167 1.00 90.62 79 ILE A C 1
ATOM 620 O O . ILE A 1 79 ? -9.270 6.112 16.373 1.00 90.62 79 ILE A O 1
ATOM 624 N N . ILE A 1 80 ? -9.215 4.636 14.675 1.00 91.12 80 ILE A N 1
ATOM 625 C CA . ILE A 1 80 ? -9.092 3.451 15.534 1.00 91.12 80 ILE A CA 1
ATOM 626 C C . ILE A 1 80 ? -7.866 3.571 16.453 1.00 91.12 80 ILE A C 1
ATOM 628 O O . ILE A 1 80 ? -7.973 3.493 17.677 1.00 91.12 80 ILE A O 1
ATOM 632 N N . ARG A 1 81 ? -6.684 3.794 15.868 1.00 92.75 81 ARG A N 1
ATOM 633 C CA . ARG A 1 81 ? -5.401 3.884 16.582 1.00 92.75 81 ARG A CA 1
ATOM 634 C C . ARG A 1 81 ? -5.405 4.972 17.651 1.00 92.75 81 ARG A C 1
ATOM 636 O O . ARG A 1 81 ? -4.757 4.803 18.684 1.00 92.75 81 ARG A O 1
ATOM 643 N N . ASP A 1 82 ? -6.036 6.107 17.388 1.00 89.06 82 ASP A N 1
ATOM 644 C CA . ASP A 1 82 ? -6.010 7.238 18.312 1.00 89.06 82 ASP A CA 1
ATOM 645 C C . ASP A 1 82 ? -6.852 6.961 19.565 1.00 89.06 82 ASP A C 1
ATOM 647 O O . ASP A 1 82 ? -6.466 7.395 20.653 1.00 89.06 82 ASP A O 1
ATOM 651 N N . GLN A 1 83 ? -7.892 6.132 19.444 1.00 87.81 83 GLN A N 1
ATOM 652 C CA . GLN A 1 83 ? -8.714 5.693 20.568 1.00 87.81 83 GLN A CA 1
ATOM 653 C C . GLN A 1 83 ? -8.091 4.524 21.346 1.00 87.81 83 GLN A C 1
ATOM 655 O O . GLN A 1 83 ? -7.827 4.658 22.543 1.00 87.81 83 GLN A O 1
ATOM 660 N N . ILE A 1 84 ? -7.797 3.397 20.683 1.00 88.81 84 ILE A N 1
ATOM 661 C CA . ILE A 1 84 ? -7.354 2.161 21.367 1.00 88.81 84 ILE A CA 1
ATOM 662 C C . ILE A 1 84 ? -5.827 2.002 21.448 1.00 88.81 84 ILE A C 1
ATOM 664 O O . ILE A 1 84 ? -5.312 1.138 22.157 1.00 88.81 84 ILE A O 1
ATOM 668 N N . GLY A 1 85 ? -5.073 2.856 20.753 1.00 86.38 85 GLY A N 1
ATOM 669 C CA . GLY A 1 85 ? -3.612 2.819 20.709 1.00 86.38 85 GLY A CA 1
ATOM 670 C C . GLY A 1 85 ? -3.036 1.938 19.594 1.00 86.38 85 GLY A C 1
ATOM 671 O O . GLY A 1 85 ? -3.705 1.100 19.001 1.00 86.38 85 GLY A O 1
ATOM 672 N N . LYS A 1 86 ? -1.741 2.127 19.302 1.00 86.88 86 LYS A N 1
ATOM 673 C CA . LYS A 1 86 ? -1.023 1.417 18.224 1.00 86.88 86 LYS A CA 1
ATOM 674 C C . LYS A 1 86 ? -0.839 -0.078 18.511 1.00 86.88 86 LYS A C 1
ATOM 676 O O . LYS A 1 86 ? -0.928 -0.867 17.578 1.00 86.88 86 LYS A O 1
ATOM 681 N N . GLU A 1 87 ? -0.602 -0.449 19.769 1.00 86.56 87 GLU A N 1
ATOM 682 C CA . GLU A 1 87 ? -0.382 -1.850 20.171 1.00 86.56 87 GLU A CA 1
ATOM 683 C C . GLU A 1 87 ? -1.629 -2.711 19.944 1.00 86.56 87 GLU A C 1
ATOM 685 O O . GLU A 1 87 ? -1.530 -3.849 19.500 1.00 86.56 87 GLU A O 1
ATOM 690 N N . LYS A 1 88 ? -2.815 -2.131 20.167 1.00 86.25 88 LYS A N 1
ATOM 691 C CA . LYS A 1 88 ? -4.107 -2.796 19.953 1.00 86.25 88 LYS A CA 1
ATOM 692 C C . LYS A 1 88 ? -4.654 -2.634 18.531 1.00 86.25 88 LYS A C 1
ATOM 694 O O . LYS A 1 88 ? -5.609 -3.307 18.160 1.00 86.25 88 LYS A O 1
ATOM 699 N N . ALA A 1 89 ? -4.044 -1.761 17.726 1.00 90.56 89 ALA A N 1
ATOM 700 C CA . ALA A 1 89 ? -4.426 -1.488 16.343 1.00 90.56 89 ALA A CA 1
ATOM 701 C C . ALA A 1 89 ? -3.247 -1.700 15.371 1.00 90.56 89 ALA A C 1
ATOM 703 O O . ALA A 1 89 ? -2.789 -0.748 14.720 1.00 90.56 89 ALA A O 1
ATOM 704 N N . PRO A 1 90 ? -2.732 -2.935 15.218 1.00 92.38 90 PRO A N 1
ATOM 705 C CA . PRO A 1 90 ? -1.643 -3.206 14.288 1.00 92.38 90 PRO A CA 1
ATOM 706 C C . PRO A 1 90 ? -2.064 -2.894 12.844 1.00 92.38 90 PRO A C 1
ATOM 708 O O . PRO A 1 90 ? -3.076 -3.387 12.343 1.00 92.38 90 PRO A O 1
ATOM 711 N N . LEU A 1 91 ? -1.265 -2.067 12.161 1.00 92.25 91 LEU A N 1
ATOM 712 C CA . LEU A 1 91 ? -1.560 -1.575 10.808 1.00 92.25 91 LEU A CA 1
ATOM 713 C C . LEU A 1 91 ? -1.596 -2.699 9.762 1.00 92.25 91 LEU A C 1
ATOM 715 O O . LEU A 1 91 ? -2.433 -2.699 8.867 1.00 92.25 91 LEU A O 1
ATOM 719 N N . HIS A 1 92 ? -0.687 -3.667 9.879 1.00 91.19 92 HIS A N 1
ATOM 720 C CA . HIS A 1 92 ? -0.613 -4.796 8.952 1.00 91.19 92 HIS A CA 1
ATOM 721 C C . HIS A 1 92 ? -1.885 -5.658 9.000 1.00 91.19 92 HIS A C 1
ATOM 723 O O . HIS A 1 92 ? -2.421 -6.032 7.961 1.00 91.19 92 HIS A O 1
ATOM 729 N N . GLN A 1 93 ? -2.399 -5.933 10.204 1.00 92.56 93 GLN A N 1
ATOM 730 C CA . GLN A 1 93 ? -3.626 -6.712 10.382 1.00 92.56 93 GLN A CA 1
ATOM 731 C C . GLN A 1 93 ? -4.847 -5.981 9.820 1.00 92.56 93 GLN A C 1
ATOM 733 O O . GLN A 1 93 ? -5.667 -6.618 9.169 1.00 92.56 93 GLN A O 1
ATOM 738 N N . PHE A 1 94 ? -4.928 -4.659 10.009 1.00 94.75 94 PHE A N 1
ATOM 739 C CA . PHE A 1 94 ? -5.988 -3.832 9.432 1.00 94.75 94 PHE A CA 1
ATOM 740 C C . PHE A 1 94 ? -6.072 -3.998 7.910 1.00 94.75 94 PHE A C 1
ATOM 742 O O . PHE A 1 94 ? -7.114 -4.393 7.393 1.00 94.75 94 PHE A O 1
ATOM 749 N N . PHE A 1 95 ? -4.960 -3.793 7.192 1.00 93.44 95 PHE A N 1
ATOM 750 C CA . PHE A 1 95 ? -4.945 -3.947 5.733 1.00 93.44 95 PHE A CA 1
ATOM 751 C C . PHE A 1 95 ? -5.213 -5.383 5.278 1.00 93.44 95 PHE A C 1
ATOM 753 O O . PHE A 1 95 ? -5.890 -5.589 4.277 1.00 93.44 95 PHE A O 1
ATOM 760 N N . ARG A 1 96 ? -4.748 -6.390 6.026 1.00 92.06 96 ARG A N 1
ATOM 761 C CA . ARG A 1 96 ? -5.040 -7.795 5.709 1.00 92.06 96 ARG A CA 1
ATOM 762 C C . ARG A 1 96 ? -6.540 -8.112 5.757 1.00 92.06 96 ARG A C 1
ATOM 764 O O . ARG A 1 96 ? -6.982 -8.975 5.013 1.00 92.06 96 ARG A O 1
ATOM 771 N N . ILE A 1 97 ? -7.298 -7.435 6.620 1.00 93.19 97 ILE A N 1
ATOM 772 C CA . ILE A 1 97 ? -8.746 -7.634 6.768 1.00 93.19 97 ILE A CA 1
ATOM 773 C C . ILE A 1 97 ? -9.521 -6.836 5.716 1.00 93.19 97 ILE A C 1
ATOM 775 O O . ILE A 1 97 ? -10.384 -7.390 5.038 1.00 93.19 97 ILE A O 1
ATOM 779 N N . ILE A 1 98 ?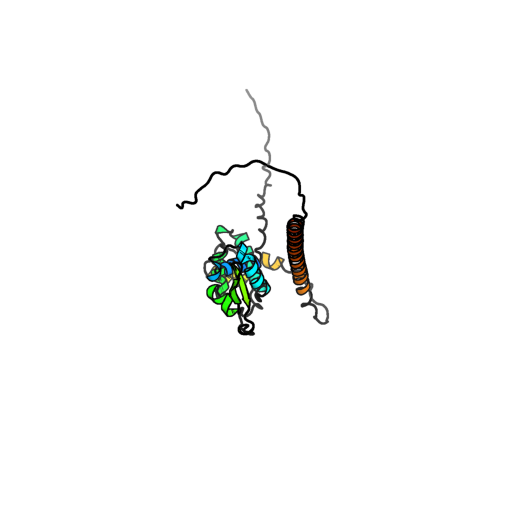 -9.219 -5.543 5.571 1.00 92.62 98 ILE A N 1
ATOM 780 C CA . ILE A 1 98 ? -10.050 -4.635 4.772 1.00 92.62 98 ILE A CA 1
ATOM 781 C C . ILE A 1 98 ? -9.722 -4.659 3.273 1.00 92.62 98 ILE A C 1
ATOM 783 O O . ILE A 1 98 ? -10.625 -4.505 2.458 1.00 92.62 98 ILE A O 1
ATOM 787 N N . CYS A 1 99 ? -8.463 -4.879 2.875 1.00 91.38 99 CYS A N 1
ATOM 788 C CA . CYS A 1 99 ? -8.097 -4.865 1.455 1.00 91.38 99 CYS A CA 1
ATOM 789 C C . CYS A 1 99 ? -8.828 -5.959 0.645 1.00 91.38 99 CYS A C 1
ATOM 791 O O . CYS A 1 99 ? -9.368 -5.620 -0.408 1.00 91.38 99 CYS A O 1
ATOM 793 N N . PRO A 1 100 ? -8.933 -7.223 1.116 1.00 89.69 100 PRO A N 1
ATOM 794 C CA . PRO A 1 100 ? -9.726 -8.243 0.424 1.00 89.69 100 PRO A CA 1
ATOM 795 C C . PRO A 1 100 ? -11.222 -7.915 0.367 1.00 89.69 100 PRO A C 1
ATOM 797 O O . PRO A 1 100 ? -11.854 -8.149 -0.656 1.00 89.69 100 PRO A O 1
ATOM 800 N N . HIS A 1 101 ? -11.780 -7.330 1.433 1.00 88.44 101 HIS A N 1
ATOM 801 C CA . HIS A 1 101 ? -13.188 -6.912 1.473 1.00 88.44 101 HIS A CA 1
ATOM 802 C C . HIS A 1 101 ? -13.507 -5.848 0.415 1.00 88.44 101 HIS A C 1
ATOM 804 O O . HIS A 1 101 ? -14.563 -5.868 -0.204 1.00 88.44 101 HIS A O 1
ATOM 810 N N . LEU A 1 102 ? -12.562 -4.941 0.166 1.00 87.31 102 LEU A N 1
ATOM 811 C CA . LEU A 1 102 ? -12.677 -3.884 -0.838 1.00 87.31 102 LEU A CA 1
ATOM 812 C C . LEU A 1 102 ? -12.286 -4.339 -2.252 1.00 87.31 102 LEU A C 1
ATOM 814 O O . LEU A 1 102 ? -12.089 -3.499 -3.129 1.00 87.31 102 LEU A O 1
ATOM 818 N N . SER A 1 103 ? -12.126 -5.651 -2.470 1.00 87.19 103 SER A N 1
ATOM 819 C CA . SER A 1 103 ? -11.683 -6.240 -3.741 1.00 87.19 103 SER A CA 1
ATOM 820 C C . SER A 1 103 ? -10.380 -5.636 -4.277 1.00 87.19 103 SER A C 1
ATOM 822 O O . SER A 1 103 ? -10.130 -5.616 -5.484 1.00 87.19 103 SER A O 1
ATOM 824 N N . MET A 1 104 ? -9.521 -5.135 -3.385 1.00 87.50 104 MET A N 1
ATOM 825 C CA . MET A 1 104 ? -8.229 -4.612 -3.798 1.00 87.50 104 MET A CA 1
ATOM 826 C C . MET A 1 104 ? -7.319 -5.755 -4.253 1.00 87.50 104 MET A C 1
ATOM 828 O O . MET A 1 104 ? -7.323 -6.821 -3.628 1.00 87.50 104 MET A O 1
ATOM 832 N N . PRO A 1 105 ? -6.492 -5.542 -5.293 1.00 88.12 105 PRO A N 1
ATOM 833 C CA . PRO A 1 105 ? -5.596 -6.584 -5.763 1.00 88.12 105 PRO A CA 1
ATOM 834 C C . PRO A 1 105 ? -4.627 -6.995 -4.644 1.00 88.12 105 PRO A C 1
ATOM 836 O O . PRO A 1 105 ? -3.982 -6.120 -4.053 1.00 88.12 105 PRO A O 1
ATOM 839 N N . PRO A 1 106 ? -4.500 -8.298 -4.343 1.00 90.44 106 PRO A N 1
ATOM 840 C CA . PRO A 1 106 ? -3.530 -8.760 -3.368 1.00 90.44 106 PRO A CA 1
ATOM 841 C C . PRO A 1 106 ? -2.101 -8.489 -3.873 1.00 90.44 106 PRO A C 1
ATOM 843 O O . PRO A 1 106 ? -1.887 -8.381 -5.087 1.00 90.44 106 PRO A O 1
ATOM 846 N N . PRO A 1 107 ? -1.104 -8.366 -2.975 1.00 91.94 107 PRO A N 1
ATOM 847 C CA . PRO A 1 107 ? 0.275 -8.078 -3.363 1.00 91.94 107 PRO A CA 1
ATOM 848 C C . PRO A 1 107 ? 0.807 -9.052 -4.423 1.00 91.94 107 PRO A C 1
ATOM 850 O O . PRO A 1 107 ? 1.496 -8.648 -5.350 1.00 91.94 107 PRO A O 1
ATOM 853 N N . GLU A 1 108 ? 0.441 -10.325 -4.344 1.00 91.19 108 GLU A N 1
ATOM 854 C CA . GLU A 1 108 ? 0.907 -11.369 -5.254 1.00 91.19 108 GLU A CA 1
ATOM 855 C C . GLU A 1 108 ? 0.520 -11.097 -6.714 1.00 91.19 108 GLU A C 1
ATOM 857 O O . GLU A 1 108 ? 1.331 -11.334 -7.601 1.00 91.19 108 GLU A O 1
ATOM 862 N N . THR A 1 109 ? -0.670 -10.542 -6.965 1.00 89.38 109 THR A N 1
ATOM 863 C CA . THR A 1 109 ? -1.205 -10.344 -8.325 1.00 89.38 109 THR A CA 1
ATOM 864 C C . THR A 1 109 ? -1.259 -8.875 -8.748 1.00 89.38 109 THR A C 1
ATOM 866 O O . THR A 1 109 ? -1.745 -8.563 -9.834 1.00 89.38 109 THR A O 1
ATOM 869 N N . TYR A 1 110 ? -0.832 -7.941 -7.890 1.00 90.94 110 TYR A N 1
ATOM 870 C CA . TYR A 1 110 ? -0.977 -6.505 -8.150 1.00 90.94 110 TYR A CA 1
ATOM 871 C C . TYR A 1 110 ? -0.235 -6.062 -9.414 1.00 90.94 110 TYR A C 1
ATOM 873 O O . TYR A 1 110 ? -0.777 -5.286 -10.200 1.00 90.94 110 TYR A O 1
ATOM 881 N N . LEU A 1 111 ? 1.007 -6.528 -9.595 1.00 90.19 111 LEU A N 1
ATOM 882 C CA . LEU A 1 111 ? 1.842 -6.113 -10.722 1.00 90.19 111 LEU A CA 1
ATOM 883 C C . LEU A 1 111 ? 1.219 -6.560 -12.047 1.00 90.19 111 LEU A C 1
ATOM 885 O O . LEU A 1 111 ? 0.933 -5.715 -12.890 1.00 90.19 111 LEU A O 1
ATOM 889 N N . GLU A 1 112 ? 0.895 -7.846 -12.161 1.00 87.94 112 GLU A N 1
ATOM 890 C CA . GLU A 1 112 ? 0.262 -8.436 -13.344 1.00 87.94 112 GLU A CA 1
ATOM 891 C C . GLU A 1 112 ? -1.064 -7.745 -13.684 1.00 87.94 112 GLU A C 1
ATOM 893 O O . GLU A 1 112 ? -1.246 -7.273 -14.804 1.00 87.94 112 GLU A O 1
ATOM 898 N N . ARG A 1 113 ? -1.961 -7.578 -12.699 1.00 85.12 113 ARG A N 1
ATOM 899 C CA . ARG A 1 113 ? -3.280 -6.958 -12.923 1.00 85.12 113 ARG A CA 1
ATOM 900 C C . ARG A 1 113 ? -3.187 -5.507 -13.400 1.00 85.12 113 ARG A C 1
ATOM 902 O O . ARG A 1 113 ? -4.055 -5.020 -14.116 1.00 85.12 113 ARG A O 1
ATOM 909 N N . ARG A 1 114 ? -2.140 -4.789 -12.991 1.00 83.62 114 ARG A N 1
ATOM 910 C CA . ARG A 1 114 ? -1.912 -3.387 -13.367 1.00 83.62 114 ARG A CA 1
ATOM 911 C C . ARG A 1 114 ? -0.993 -3.227 -14.586 1.00 83.62 114 ARG A C 1
ATOM 913 O O . ARG A 1 114 ? -0.662 -2.086 -14.927 1.00 83.62 114 ARG A O 1
ATOM 920 N N . GLY A 1 115 ? -0.601 -4.328 -15.232 1.00 87.38 115 GLY A N 1
ATOM 921 C CA . GLY A 1 115 ? 0.301 -4.329 -16.386 1.00 87.38 115 GLY A CA 1
ATOM 922 C C . GLY A 1 115 ? 1.712 -3.853 -16.037 1.00 87.38 115 GLY A C 1
ATOM 923 O O . GLY A 1 115 ? 2.373 -3.223 -16.859 1.00 87.38 115 GLY A O 1
ATOM 924 N N . TRP A 1 116 ? 2.152 -4.066 -14.797 1.00 90.62 116 TRP A N 1
ATOM 925 C CA . TRP A 1 116 ? 3.512 -3.778 -14.360 1.00 90.62 116 TRP A CA 1
ATOM 926 C C . TRP A 1 116 ? 4.383 -5.019 -14.472 1.00 90.62 116 TRP A C 1
ATOM 928 O O . TRP A 1 116 ? 4.058 -6.074 -13.935 1.00 90.62 116 TRP A O 1
ATOM 938 N N . GLU A 1 117 ? 5.555 -4.836 -15.057 1.00 90.06 117 GLU A N 1
ATOM 939 C CA . GLU A 1 117 ? 6.630 -5.809 -15.057 1.00 90.06 117 GLU A CA 1
ATOM 940 C C . GLU A 1 117 ? 7.776 -5.288 -14.189 1.00 90.06 117 GLU A C 1
ATOM 942 O O . GLU A 1 117 ? 8.238 -4.148 -14.331 1.00 90.06 117 GLU A O 1
ATOM 947 N N . PHE A 1 118 ? 8.223 -6.120 -13.251 1.00 90.62 118 PHE A N 1
ATOM 948 C CA . PHE A 1 118 ? 9.355 -5.804 -12.395 1.00 90.62 118 PHE A CA 1
ATOM 949 C C . PHE A 1 118 ? 10.635 -6.352 -13.013 1.00 90.62 118 PHE A C 1
ATOM 951 O O . PHE A 1 118 ? 10.818 -7.563 -13.104 1.00 90.62 118 PHE A O 1
ATOM 958 N N . VAL A 1 119 ? 11.526 -5.449 -13.412 1.00 90.19 119 VAL A N 1
ATOM 959 C CA . VAL A 1 119 ? 12.741 -5.780 -14.164 1.00 90.19 119 VAL A CA 1
ATOM 960 C C . VAL A 1 119 ? 13.991 -5.382 -13.394 1.00 90.19 119 VAL A C 1
ATOM 962 O O . VAL A 1 119 ? 13.969 -4.469 -12.570 1.00 90.19 119 VAL A O 1
ATOM 965 N N . ILE A 1 120 ? 15.107 -6.046 -13.678 1.00 91.19 120 ILE A N 1
ATOM 966 C CA . ILE A 1 120 ? 16.425 -5.639 -13.189 1.00 91.19 120 ILE A CA 1
ATOM 967 C C . ILE A 1 120 ? 17.119 -4.913 -14.338 1.00 91.19 120 ILE A C 1
ATOM 969 O O . ILE A 1 120 ? 17.359 -5.493 -15.394 1.00 91.19 120 ILE A O 1
ATOM 973 N N . ASN A 1 121 ? 17.404 -3.631 -14.140 1.00 87.31 121 ASN A N 1
ATOM 974 C CA . ASN A 1 121 ? 18.085 -2.815 -15.139 1.00 87.31 121 ASN A CA 1
ATOM 975 C C . ASN A 1 121 ? 19.568 -3.214 -15.257 1.00 87.31 121 ASN A C 1
ATOM 977 O O . ASN A 1 121 ? 20.127 -3.873 -14.379 1.00 87.31 121 ASN A O 1
ATOM 981 N N . ALA A 1 122 ? 20.237 -2.743 -16.314 1.00 85.12 122 ALA A N 1
ATOM 982 C CA . ALA A 1 122 ? 21.660 -3.003 -16.560 1.00 85.12 122 ALA A CA 1
ATOM 983 C C . ALA A 1 122 ? 22.594 -2.519 -15.426 1.00 85.12 122 ALA A C 1
ATOM 985 O O . ALA A 1 122 ? 23.698 -3.030 -15.273 1.00 85.12 122 ALA A O 1
ATOM 986 N N . ASP A 1 123 ? 22.150 -1.560 -14.608 1.00 83.44 123 ASP A N 1
ATOM 987 C CA . ASP A 1 123 ? 22.859 -1.057 -13.423 1.00 83.44 123 ASP A CA 1
ATOM 988 C C . ASP A 1 123 ? 22.646 -1.932 -12.163 1.00 83.44 123 ASP A C 1
ATOM 990 O O . ASP A 1 123 ? 23.068 -1.567 -11.060 1.00 83.44 123 ASP A O 1
ATOM 994 N N . GLY A 1 124 ? 21.947 -3.064 -12.301 1.00 82.69 124 GLY A N 1
ATOM 995 C CA . GLY A 1 124 ? 21.575 -3.965 -11.212 1.00 82.69 124 GLY A CA 1
ATOM 996 C C . GLY A 1 124 ? 20.500 -3.400 -10.277 1.00 82.69 124 GLY A C 1
ATOM 997 O O . GLY A 1 124 ? 20.278 -3.948 -9.196 1.00 82.69 124 GLY A O 1
ATOM 998 N N . ALA A 1 125 ? 19.850 -2.283 -10.626 1.00 85.88 125 ALA A N 1
ATOM 999 C CA . ALA A 1 125 ? 18.769 -1.706 -9.835 1.00 85.88 125 ALA A CA 1
ATOM 1000 C C . ALA A 1 125 ? 17.392 -2.223 -10.291 1.00 85.88 125 ALA A C 1
ATOM 1002 O O . ALA A 1 125 ? 17.163 -2.400 -11.489 1.00 85.88 125 ALA A O 1
ATOM 1003 N N . PRO A 1 126 ? 16.439 -2.398 -9.357 1.00 90.19 126 PRO A N 1
ATOM 1004 C CA . PRO A 1 126 ? 15.083 -2.774 -9.707 1.00 90.19 126 PRO A CA 1
ATOM 1005 C C . PRO A 1 126 ? 14.370 -1.611 -10.405 1.00 90.19 126 PRO A C 1
ATOM 1007 O O . PRO A 1 126 ? 14.375 -0.471 -9.926 1.00 90.19 126 PRO A O 1
ATOM 1010 N N . GLY A 1 127 ? 13.750 -1.916 -11.535 1.00 88.75 127 GLY A N 1
ATOM 1011 C CA . GLY A 1 127 ? 12.925 -1.035 -12.342 1.00 88.75 127 GLY A CA 1
ATOM 1012 C C . GLY A 1 127 ? 11.495 -1.550 -12.454 1.00 88.75 127 GLY A C 1
ATOM 1013 O O . GLY A 1 127 ? 11.184 -2.687 -12.105 1.00 88.75 127 GLY A O 1
ATOM 1014 N N . LEU A 1 128 ? 10.619 -0.680 -12.947 1.00 90.50 128 LEU A N 1
ATOM 1015 C CA . LEU A 1 128 ? 9.264 -1.040 -13.342 1.00 90.50 128 LEU A CA 1
ATOM 1016 C C . LEU A 1 128 ? 9.053 -0.593 -14.777 1.00 90.50 128 LEU A C 1
ATOM 1018 O O . LEU A 1 128 ? 9.259 0.582 -15.093 1.00 90.50 128 LEU A O 1
ATOM 1022 N N . ILE A 1 129 ? 8.616 -1.525 -15.609 1.00 88.12 129 ILE A N 1
ATOM 1023 C CA . ILE A 1 129 ? 8.151 -1.260 -16.964 1.00 88.12 129 ILE A CA 1
ATOM 1024 C C . ILE A 1 129 ? 6.646 -1.486 -16.965 1.00 88.12 129 ILE A C 1
ATOM 1026 O O . ILE A 1 129 ? 6.141 -2.362 -16.266 1.00 88.12 129 ILE A O 1
ATOM 1030 N N . ARG A 1 130 ? 5.913 -0.641 -17.687 1.00 85.19 130 ARG A N 1
ATOM 1031 C CA . ARG A 1 130 ? 4.477 -0.824 -17.869 1.00 85.19 130 ARG A CA 1
ATOM 1032 C C . ARG A 1 130 ? 4.239 -1.376 -19.257 1.00 85.19 130 ARG A C 1
ATOM 1034 O O . ARG A 1 130 ? 4.625 -0.719 -20.222 1.00 85.19 130 ARG A O 1
ATOM 1041 N N . ASP A 1 131 ? 3.590 -2.525 -19.339 1.00 79.06 131 ASP A N 1
ATOM 1042 C CA . ASP A 1 131 ? 3.127 -3.059 -20.607 1.00 79.06 131 ASP A CA 1
ATOM 1043 C C . ASP A 1 131 ? 1.858 -2.292 -21.033 1.00 79.06 131 ASP A C 1
ATOM 1045 O O . ASP A 1 131 ? 0.831 -2.338 -20.339 1.00 79.06 131 ASP A O 1
ATOM 1049 N N . PRO A 1 132 ? 1.904 -1.529 -22.141 1.00 66.25 132 PRO A N 1
ATOM 1050 C CA . PRO A 1 132 ? 0.735 -0.812 -22.634 1.00 66.25 132 PRO A CA 1
ATOM 1051 C C . PRO A 1 132 ? -0.367 -1.758 -23.134 1.00 66.25 132 PRO A C 1
ATOM 1053 O O . PRO A 1 132 ? -1.525 -1.355 -23.149 1.00 66.25 132 PRO A O 1
ATOM 1056 N N . THR A 1 133 ? -0.040 -3.001 -23.502 1.00 65.50 133 THR A N 1
ATOM 1057 C CA . THR A 1 133 ? -0.988 -3.983 -24.057 1.00 65.50 133 THR A CA 1
ATOM 1058 C C . THR A 1 133 ? -1.791 -4.716 -22.982 1.00 65.50 133 THR A C 1
ATOM 1060 O O . THR A 1 133 ? -2.938 -5.084 -23.216 1.00 65.50 133 THR A O 1
ATOM 1063 N N . LEU A 1 134 ? -1.227 -4.853 -21.778 1.00 62.91 134 LEU A N 1
ATOM 1064 C CA . LEU A 1 134 ? -1.880 -5.436 -20.598 1.00 62.91 134 LEU A CA 1
ATOM 1065 C C . LEU A 1 134 ? -2.585 -4.390 -19.732 1.00 62.91 134 LEU A C 1
ATOM 1067 O O . LEU A 1 134 ? -3.062 -4.694 -18.637 1.00 62.91 134 LEU A O 1
ATOM 1071 N N . THR A 1 135 ? -2.649 -3.139 -20.195 1.00 56.75 135 THR A N 1
ATOM 1072 C CA . THR A 1 135 ? -3.472 -2.121 -19.548 1.00 56.75 135 THR A CA 1
ATOM 1073 C C . THR A 1 135 ? -4.931 -2.481 -19.799 1.00 56.75 135 THR A C 1
ATOM 1075 O O . THR A 1 135 ? -5.546 -1.997 -20.741 1.00 56.75 135 THR A O 1
ATOM 1078 N N . SER A 1 136 ? -5.482 -3.363 -18.963 1.00 49.50 136 SER A N 1
ATOM 1079 C CA . SER A 1 136 ? -6.911 -3.635 -18.960 1.00 49.50 136 SER A CA 1
ATOM 1080 C C . SER A 1 136 ? -7.619 -2.369 -18.495 1.00 49.50 136 SER A C 1
ATOM 1082 O O . SER A 1 136 ? -7.762 -2.092 -17.303 1.00 49.50 136 SER A O 1
ATOM 1084 N N . GLU A 1 137 ? -8.041 -1.567 -19.463 1.00 46.31 137 GLU A N 1
ATOM 1085 C CA . GLU A 1 137 ? -9.156 -0.655 -19.291 1.00 46.31 137 GLU A CA 1
ATOM 1086 C C . GLU A 1 137 ? -10.357 -1.511 -18.843 1.00 46.31 137 GLU A C 1
ATOM 1088 O O . GLU A 1 137 ? -10.594 -2.578 -19.406 1.00 46.31 137 GLU A O 1
ATOM 1093 N N . SER A 1 138 ? -11.084 -1.078 -17.808 1.00 47.91 138 SER A N 1
ATOM 1094 C CA . SER A 1 138 ? -12.363 -1.642 -17.316 1.00 47.91 138 SER A CA 1
ATOM 1095 C C . SER A 1 138 ? -12.401 -2.724 -16.225 1.00 47.91 138 SER A C 1
ATOM 1097 O O . SER A 1 138 ? -13.499 -3.183 -15.915 1.00 47.91 138 SER A O 1
ATOM 1099 N N . LEU A 1 139 ? -11.310 -3.085 -15.542 1.00 49.06 139 LEU A N 1
ATOM 1100 C CA . LEU A 1 139 ? -11.490 -3.857 -14.305 1.00 49.06 139 LEU A CA 1
ATOM 1101 C C . LEU A 1 139 ? -11.899 -2.925 -13.166 1.00 49.06 139 LEU A C 1
ATOM 1103 O O . LEU A 1 139 ? -11.157 -2.020 -12.779 1.00 49.06 139 LEU A O 1
ATOM 1107 N N . ASP A 1 140 ? -13.106 -3.190 -12.675 1.00 51.56 140 ASP A N 1
ATOM 1108 C CA . ASP A 1 140 ? -13.756 -2.816 -11.417 1.00 51.56 140 ASP A CA 1
ATOM 1109 C C . ASP A 1 140 ? -12.878 -3.151 -10.183 1.00 51.56 140 ASP A C 1
ATOM 1111 O O . ASP A 1 140 ? -13.287 -3.782 -9.213 1.00 51.56 140 ASP A O 1
ATOM 1115 N N . ASP A 1 141 ? -11.598 -2.779 -10.237 1.00 49.78 141 ASP A N 1
ATOM 1116 C CA . ASP A 1 141 ? -10.583 -2.953 -9.203 1.00 49.78 141 ASP A CA 1
ATOM 1117 C C . ASP A 1 141 ? -10.776 -1.865 -8.147 1.00 49.78 141 ASP A C 1
ATOM 1119 O O . ASP A 1 141 ? -9.968 -0.938 -8.007 1.00 49.78 141 ASP A O 1
ATOM 1123 N N . GLY A 1 142 ? -11.895 -1.975 -7.440 1.00 51.12 142 GLY A N 1
ATOM 1124 C CA . GLY A 1 142 ? -12.388 -1.010 -6.469 1.00 51.12 142 GLY A CA 1
ATOM 1125 C C . GLY A 1 142 ? -13.872 -0.737 -6.677 1.00 51.12 142 GLY A C 1
ATOM 1126 O O . GLY A 1 142 ? -14.247 0.406 -6.933 1.00 51.12 142 GLY A O 1
ATOM 1127 N N . VAL A 1 143 ? -14.700 -1.782 -6.579 1.00 47.97 143 VAL A N 1
ATOM 1128 C CA . VAL A 1 143 ? -16.166 -1.689 -6.613 1.00 47.97 143 VAL A CA 1
ATOM 1129 C C . VAL A 1 143 ? -16.645 -0.553 -5.695 1.00 47.97 143 VAL A C 1
ATOM 1131 O O . VAL A 1 143 ? -16.349 -0.528 -4.500 1.00 47.97 143 VAL A O 1
ATOM 1134 N N . ALA A 1 144 ? -17.404 0.383 -6.272 1.00 48.66 144 ALA A N 1
ATOM 1135 C CA . ALA A 1 144 ? -18.315 1.315 -5.598 1.00 48.66 144 ALA A CA 1
ATOM 1136 C C . ALA A 1 144 ? -17.743 2.181 -4.448 1.00 48.66 144 ALA A C 1
ATOM 1138 O O . ALA A 1 144 ? -18.354 2.314 -3.386 1.00 48.66 144 ALA A O 1
ATOM 1139 N N . ALA A 1 145 ? -16.629 2.886 -4.676 1.00 47.38 145 ALA A N 1
ATOM 1140 C CA . ALA A 1 145 ? -16.127 3.911 -3.744 1.00 47.38 145 ALA A CA 1
ATOM 1141 C C . ALA A 1 145 ? -17.147 5.027 -3.397 1.00 47.38 145 ALA A C 1
ATOM 1143 O O . ALA A 1 145 ? -16.913 5.804 -2.475 1.00 47.38 145 ALA A O 1
ATOM 1144 N N . THR A 1 146 ? -18.274 5.123 -4.107 1.00 51.94 146 THR A N 1
ATOM 1145 C CA . THR A 1 146 ? -19.265 6.191 -3.923 1.00 51.94 146 THR A CA 1
ATOM 1146 C C . THR A 1 146 ? -20.117 6.039 -2.650 1.00 51.94 146 THR A C 1
ATOM 1148 O O . THR A 1 146 ? -20.718 7.025 -2.238 1.00 51.94 146 THR A O 1
ATOM 1151 N N . ALA A 1 147 ? -20.151 4.869 -1.992 1.00 63.34 147 ALA A N 1
ATOM 1152 C CA . ALA A 1 147 ? -20.989 4.658 -0.797 1.00 63.34 147 ALA A CA 1
ATOM 1153 C C . ALA A 1 147 ? -20.249 4.189 0.471 1.00 63.34 147 ALA A C 1
ATOM 1155 O O . ALA A 1 147 ? -20.877 4.080 1.518 1.00 63.34 147 ALA A O 1
ATOM 1156 N N . LEU A 1 148 ? -18.940 3.920 0.414 1.00 77.19 148 LEU A N 1
ATOM 1157 C CA . LEU A 1 148 ? -18.195 3.427 1.579 1.00 77.19 148 LEU A CA 1
ATOM 1158 C C . LEU A 1 148 ? -17.887 4.559 2.563 1.00 77.19 148 LEU A C 1
ATOM 1160 O O . LEU A 1 148 ? -17.096 5.460 2.266 1.00 77.19 148 LEU A O 1
ATOM 1164 N N . SER A 1 149 ? -18.480 4.486 3.752 1.00 87.56 149 SER A N 1
ATOM 1165 C CA . SER A 1 149 ? -18.185 5.394 4.856 1.00 87.56 149 SER A CA 1
ATOM 1166 C C . SER A 1 149 ? -17.013 4.892 5.713 1.00 87.56 149 SER A C 1
ATOM 1168 O O . SER A 1 149 ? -16.518 3.769 5.572 1.00 87.56 149 SER A O 1
ATOM 1170 N N . ILE A 1 150 ? -16.522 5.748 6.609 1.00 87.81 150 ILE A N 1
ATOM 1171 C CA . ILE A 1 150 ? -15.481 5.363 7.575 1.00 87.81 150 ILE A CA 1
ATOM 1172 C C . ILE A 1 150 ? -16.066 4.376 8.587 1.00 87.81 150 ILE A C 1
ATOM 1174 O O . ILE A 1 150 ? -15.393 3.441 9.017 1.00 87.81 150 ILE A O 1
ATOM 1178 N N . GLU A 1 151 ? -17.324 4.600 8.936 1.00 88.31 151 GLU A N 1
ATOM 1179 C CA . GLU A 1 151 ? -18.147 3.822 9.840 1.00 88.31 151 GLU A CA 1
ATOM 1180 C C . GLU A 1 151 ? -18.268 2.376 9.356 1.00 88.31 151 GLU A C 1
ATOM 1182 O O . GLU A 1 151 ? -18.003 1.456 10.130 1.00 88.31 151 GLU A O 1
ATOM 1187 N N . ASP A 1 152 ? -18.538 2.174 8.064 1.00 89.69 152 ASP A N 1
ATOM 1188 C CA . ASP A 1 152 ? -18.632 0.839 7.459 1.00 89.69 152 ASP A CA 1
ATOM 1189 C C . ASP A 1 152 ? -17.303 0.079 7.561 1.00 89.69 152 ASP A C 1
ATOM 1191 O O . ASP A 1 152 ? -17.268 -1.097 7.925 1.00 89.69 152 ASP A O 1
ATOM 1195 N N . ILE A 1 153 ? -16.182 0.763 7.300 1.00 91.88 153 ILE A N 1
ATOM 1196 C CA . ILE A 1 153 ? -14.837 0.175 7.395 1.00 91.88 153 ILE A CA 1
ATOM 1197 C C . ILE A 1 153 ? -14.536 -0.266 8.828 1.00 91.88 153 ILE A C 1
ATOM 1199 O O . ILE A 1 153 ? -14.008 -1.360 9.045 1.00 91.88 153 ILE A O 1
ATOM 1203 N N . ILE A 1 154 ? -14.834 0.591 9.804 1.00 91.44 154 ILE A N 1
ATOM 1204 C CA . ILE A 1 154 ? -14.590 0.303 11.216 1.00 91.44 154 ILE A CA 1
ATOM 1205 C C . ILE A 1 154 ? -15.488 -0.850 11.674 1.00 91.44 154 ILE A C 1
ATOM 1207 O O . ILE A 1 154 ? -14.976 -1.810 12.251 1.00 91.44 154 ILE A O 1
ATOM 1211 N N . SER A 1 155 ? -16.786 -0.793 11.367 1.00 91.12 155 SER A N 1
ATOM 1212 C CA . SER A 1 155 ? -17.762 -1.826 11.731 1.00 91.12 155 SER A CA 1
ATOM 1213 C C . SER A 1 155 ? -17.370 -3.193 11.167 1.00 91.12 155 SER A C 1
ATOM 1215 O O . SER A 1 155 ? -17.307 -4.182 11.903 1.00 91.12 155 SER A O 1
ATOM 1217 N N . TYR A 1 156 ? -16.980 -3.243 9.889 1.00 92.00 156 TYR A N 1
ATOM 1218 C CA . TYR A 1 156 ? -16.491 -4.472 9.275 1.00 92.00 156 TYR A CA 1
ATOM 1219 C C . TYR A 1 156 ? -15.241 -5.008 9.986 1.00 92.00 156 TYR A C 1
ATOM 1221 O O . TYR A 1 156 ? -15.175 -6.190 10.326 1.00 92.00 156 TYR A O 1
ATOM 1229 N N . CYS A 1 157 ? -14.263 -4.148 10.284 1.00 92.56 157 CYS A N 1
ATOM 1230 C CA . CYS A 1 157 ? -13.062 -4.571 11.002 1.00 92.56 157 CYS A CA 1
ATOM 1231 C C . CYS A 1 157 ? -13.398 -5.151 12.391 1.00 92.56 157 CYS A C 1
ATOM 1233 O O . CYS A 1 157 ? -12.836 -6.181 12.768 1.00 92.56 157 CYS A O 1
ATOM 1235 N N . GLN A 1 158 ? -14.350 -4.556 13.113 1.00 91.88 158 GLN A N 1
ATOM 1236 C CA . GLN A 1 158 ? -14.831 -5.063 14.404 1.00 91.88 158 GLN A CA 1
ATOM 1237 C C . GLN A 1 158 ? -15.510 -6.425 14.296 1.00 91.88 158 GLN A C 1
ATOM 1239 O O . GLN A 1 158 ? -15.228 -7.303 15.114 1.00 91.88 158 GLN A O 1
ATOM 1244 N N . SER A 1 159 ? -16.328 -6.635 13.259 1.00 92.50 159 SER A N 1
ATOM 1245 C CA . SER A 1 159 ? -16.958 -7.937 12.993 1.00 92.50 159 SER A CA 1
ATOM 1246 C C . SER A 1 159 ? -15.930 -9.056 12.766 1.00 92.50 159 SER A C 1
ATOM 1248 O O . SER A 1 159 ? -16.152 -10.199 13.154 1.00 92.50 159 SER A O 1
ATOM 1250 N N . MET A 1 160 ? -14.753 -8.704 12.239 1.00 92.25 160 MET A N 1
ATOM 1251 C CA . MET A 1 160 ? -13.616 -9.607 12.022 1.00 92.25 160 MET A CA 1
ATOM 1252 C C . MET A 1 160 ? -12.701 -9.746 13.254 1.00 92.25 160 MET A C 1
ATOM 1254 O O . MET A 1 160 ? -11.612 -10.317 13.163 1.00 92.25 160 MET A O 1
ATOM 1258 N N . GLY A 1 161 ? -13.108 -9.202 14.405 1.00 90.19 161 GLY A N 1
ATOM 1259 C CA . GLY A 1 161 ? -12.363 -9.257 15.664 1.00 90.19 161 GLY A CA 1
ATOM 1260 C C . GLY A 1 161 ? -11.215 -8.250 15.780 1.00 90.19 161 GLY A C 1
ATOM 1261 O O . GLY A 1 161 ? -10.414 -8.334 16.710 1.00 90.19 161 GLY A O 1
ATOM 1262 N N . TYR A 1 162 ? -11.108 -7.286 14.863 1.00 91.56 162 TYR A N 1
ATOM 1263 C CA . TYR A 1 162 ? -10.125 -6.207 14.947 1.00 91.56 162 TYR A CA 1
ATOM 1264 C C . TYR A 1 162 ? -10.694 -5.006 15.702 1.00 91.56 162 TYR A C 1
ATOM 1266 O O . TYR A 1 162 ? -11.797 -4.562 15.414 1.00 91.56 162 TYR A O 1
ATOM 1274 N N . ALA A 1 163 ? -9.920 -4.424 16.621 1.00 88.38 163 ALA A N 1
ATOM 1275 C CA . ALA A 1 163 ? -10.311 -3.211 17.344 1.00 88.38 163 ALA A CA 1
ATOM 1276 C C . ALA A 1 163 ? -11.672 -3.308 18.069 1.00 88.38 163 ALA A C 1
ATOM 1278 O O . ALA A 1 163 ? -12.452 -2.360 18.074 1.00 88.38 163 ALA A O 1
ATOM 1279 N N . GLN A 1 164 ? -11.952 -4.442 18.718 1.00 88.31 164 GLN A N 1
ATOM 1280 C CA . GLN A 1 164 ? -13.202 -4.659 19.467 1.00 88.31 164 GLN A CA 1
ATOM 1281 C C . GLN A 1 164 ? -13.419 -3.648 20.606 1.00 88.31 164 GLN A C 1
ATOM 1283 O O . GLN A 1 164 ? -14.550 -3.332 20.942 1.00 88.31 164 GLN A O 1
ATOM 1288 N N . GLU A 1 165 ? -12.339 -3.109 21.177 1.00 86.88 165 GLU A N 1
ATOM 1289 C CA . GLU A 1 165 ? -12.400 -2.077 22.222 1.00 86.88 165 GLU A CA 1
ATOM 1290 C C . GLU A 1 165 ? -12.693 -0.666 21.681 1.00 86.88 165 GLU A C 1
ATOM 1292 O O . GLU A 1 165 ? -12.838 0.278 22.456 1.00 86.88 165 GLU A O 1
ATOM 1297 N N . TYR A 1 166 ? -12.713 -0.486 20.357 1.00 87.62 166 TYR A N 1
ATOM 1298 C CA . TYR A 1 166 ? -13.054 0.795 19.752 1.00 87.62 166 TYR A CA 1
ATOM 1299 C C . TYR A 1 166 ? -14.550 1.068 19.945 1.00 87.62 166 TYR A C 1
ATOM 1301 O O . TYR A 1 166 ? -15.392 0.230 19.629 1.00 87.62 166 TYR A O 1
ATOM 1309 N N . ILE A 1 167 ? -14.888 2.253 20.442 1.00 83.62 167 ILE A N 1
ATOM 1310 C CA . ILE A 1 167 ? -16.272 2.690 20.631 1.00 83.62 167 ILE A CA 1
ATOM 1311 C C . ILE A 1 167 ? -16.515 3.833 19.658 1.00 83.62 167 ILE A C 1
ATOM 1313 O O . ILE A 1 167 ? -15.823 4.847 19.705 1.00 83.62 167 ILE A O 1
ATOM 1317 N N . PHE A 1 168 ? -17.484 3.660 18.767 1.00 78.38 168 PHE A N 1
ATOM 1318 C CA . PHE A 1 168 ? -17.815 4.688 17.796 1.00 78.38 168 PHE A CA 1
ATOM 1319 C C . PHE A 1 168 ? -18.580 5.839 18.469 1.00 78.38 168 PHE A C 1
ATOM 1321 O O . PHE A 1 168 ? -19.751 5.693 18.817 1.00 78.38 168 PHE A O 1
ATOM 1328 N N . ASP A 1 169 ? -17.927 6.992 18.631 1.00 70.00 169 ASP A N 1
ATOM 1329 C CA . ASP A 1 169 ? -18.568 8.206 19.138 1.00 70.00 169 ASP A CA 1
ATOM 1330 C C . ASP A 1 169 ? -19.293 8.941 17.998 1.00 70.00 169 ASP A C 1
ATOM 1332 O O . ASP A 1 169 ? -18.694 9.699 17.229 1.00 70.00 169 ASP A O 1
ATOM 1336 N N . THR A 1 170 ? -20.615 8.778 17.915 1.00 59.91 170 THR A N 1
ATOM 1337 C CA . THR A 1 170 ? -21.487 9.484 16.953 1.00 59.91 170 THR A CA 1
ATOM 1338 C C . THR A 1 170 ? -21.350 11.013 17.012 1.00 59.91 170 THR A C 1
ATOM 1340 O O . THR A 1 170 ? -21.515 11.689 15.997 1.00 59.91 170 THR A O 1
ATOM 1343 N N . ASN A 1 171 ? -20.959 11.572 18.162 1.00 54.38 171 ASN A N 1
ATOM 1344 C CA . ASN A 1 171 ? -20.767 13.015 18.351 1.00 54.38 171 ASN A CA 1
ATOM 1345 C C . ASN A 1 171 ? -19.513 13.584 17.652 1.00 54.38 171 ASN A C 1
ATOM 1347 O O . ASN A 1 171 ? -19.471 14.778 17.348 1.00 54.38 171 ASN A O 1
ATOM 1351 N N . LEU A 1 172 ? -18.503 12.758 17.342 1.00 52.12 172 LEU A N 1
ATOM 1352 C CA . LEU A 1 172 ? -17.295 13.209 16.634 1.00 52.12 172 LEU A CA 1
ATOM 1353 C C . LEU A 1 172 ? -17.516 13.304 15.112 1.00 52.12 172 LEU A C 1
ATOM 1355 O O . LEU A 1 172 ? -16.893 14.135 14.450 1.00 52.12 172 LEU A O 1
ATOM 1359 N N . SER A 1 173 ? -18.425 12.485 14.566 1.00 46.81 173 SER A N 1
ATOM 1360 C CA . SER A 1 173 ? -18.768 12.462 13.133 1.00 46.81 173 SER A CA 1
ATOM 1361 C C . SER A 1 173 ? -19.525 13.734 12.709 1.00 46.81 173 SER A C 1
ATOM 1363 O O . SER A 1 173 ? -19.223 14.329 11.673 1.00 46.81 173 SER A O 1
ATOM 1365 N N . LEU A 1 174 ? -20.404 14.257 13.576 1.00 47.22 174 LEU A N 1
ATOM 1366 C CA . LEU A 1 174 ? -21.160 15.496 13.331 1.00 47.22 174 LEU A CA 1
ATOM 1367 C C . LEU A 1 174 ? -20.294 16.770 13.340 1.00 47.22 174 LEU A C 1
ATOM 1369 O O . LEU A 1 174 ? -20.646 17.760 12.702 1.00 47.22 174 LEU A O 1
ATOM 1373 N N . SER A 1 175 ? -19.130 16.751 13.998 1.00 45.00 175 SER A N 1
ATOM 1374 C CA . SER A 1 175 ? -18.222 17.911 14.055 1.00 45.00 175 SER A CA 1
ATOM 1375 C C . SER A 1 175 ? -17.375 18.104 12.784 1.00 45.00 175 SER A C 1
ATOM 1377 O O . SER A 1 175 ? -16.640 19.084 12.676 1.00 45.00 175 SER A O 1
ATOM 1379 N N . ILE A 1 176 ? -17.481 17.199 11.799 1.00 49.44 176 ILE A N 1
ATOM 1380 C CA . ILE A 1 176 ? -16.857 17.326 10.465 1.00 49.44 176 ILE A CA 1
ATOM 1381 C C . ILE A 1 176 ? -17.880 17.843 9.429 1.00 49.44 176 ILE A C 1
ATOM 1383 O O . ILE A 1 176 ? -17.639 17.806 8.224 1.00 49.44 176 ILE A O 1
ATOM 1387 N N . PHE A 1 177 ? -19.026 18.379 9.858 1.00 43.06 177 PHE A N 1
ATOM 1388 C CA . PHE A 1 177 ? -19.908 19.116 8.958 1.00 43.06 177 PHE A CA 1
ATOM 1389 C C . PHE A 1 177 ? -19.370 20.544 8.779 1.00 43.06 177 PHE A C 1
ATOM 1391 O O . PHE A 1 177 ? -19.614 21.432 9.594 1.00 43.06 177 PHE A O 1
ATOM 1398 N N . ILE A 1 178 ? -18.586 20.772 7.717 1.00 45.34 178 ILE A N 1
ATOM 1399 C CA . ILE A 1 178 ? -18.295 22.133 7.245 1.00 45.34 178 ILE A CA 1
ATOM 1400 C C . ILE A 1 178 ? -19.646 22.779 6.943 1.00 45.34 178 ILE A C 1
ATOM 1402 O O . ILE A 1 178 ? -20.382 22.272 6.100 1.00 45.34 178 ILE A O 1
ATOM 1406 N N . GLY A 1 179 ? -19.965 23.860 7.658 1.00 36.56 179 GLY A N 1
ATOM 1407 C CA . GLY A 1 179 ? -21.240 24.563 7.573 1.00 36.56 179 GLY A CA 1
ATOM 1408 C C . GLY A 1 179 ? -21.645 24.867 6.134 1.00 36.56 179 GLY A C 1
ATOM 1409 O O . GLY A 1 179 ? -21.153 25.812 5.521 1.00 36.56 179 GLY A O 1
ATOM 1410 N N . VAL A 1 180 ? -22.568 24.064 5.613 1.00 39.25 180 VAL A N 1
ATOM 1411 C CA . VAL A 1 180 ? -23.401 24.422 4.473 1.00 39.25 180 VAL A CA 1
ATOM 1412 C C . VAL A 1 180 ? -24.684 24.975 5.072 1.00 39.25 180 VAL A C 1
ATOM 1414 O O . VAL A 1 180 ? -25.485 24.238 5.643 1.00 39.25 180 VAL A O 1
ATOM 1417 N N . ASN A 1 181 ? -24.843 26.295 4.991 1.00 42.94 181 ASN A N 1
ATOM 1418 C CA . ASN A 1 181 ? -26.117 26.941 5.278 1.00 42.94 181 ASN A CA 1
ATOM 1419 C C . ASN A 1 181 ? -27.191 26.398 4.311 1.00 42.94 181 ASN A C 1
ATOM 1421 O O . ASN A 1 181 ? -26.869 26.110 3.153 1.00 42.94 181 ASN A O 1
ATOM 1425 N N . PRO A 1 182 ? -28.450 26.249 4.757 1.00 35.91 182 PRO A N 1
ATOM 1426 C CA . PRO A 1 182 ? -29.525 25.702 3.936 1.00 35.91 182 PRO A CA 1
ATOM 1427 C C . PRO A 1 182 ? -29.841 26.591 2.715 1.00 35.91 182 PRO A C 1
ATOM 1429 O O . PRO A 1 182 ? -29.540 27.787 2.720 1.00 35.91 182 PRO A O 1
ATOM 1432 N N . PRO A 1 183 ? -30.433 26.014 1.652 1.00 39.22 183 PRO A N 1
ATOM 1433 C CA . PRO A 1 183 ? -30.474 26.618 0.331 1.00 39.22 183 PRO A CA 1
ATOM 1434 C C . PRO A 1 183 ? -31.646 27.591 0.187 1.00 39.22 183 PRO A C 1
ATOM 1436 O O . PRO A 1 183 ? -32.804 27.227 0.377 1.00 39.22 183 PRO A O 1
ATOM 1439 N N . THR A 1 184 ? -31.358 28.797 -0.288 1.00 33.66 184 THR A N 1
ATOM 1440 C CA . THR A 1 184 ? -32.337 29.606 -1.020 1.00 33.66 184 THR A CA 1
ATOM 1441 C C . THR A 1 184 ? -31.794 29.890 -2.410 1.00 33.66 184 THR A C 1
ATOM 1443 O O . THR A 1 184 ? -30.837 30.642 -2.551 1.00 33.66 184 THR A O 1
ATOM 1446 N N . GLY A 1 185 ? -32.444 29.297 -3.415 1.00 33.56 185 GLY A N 1
ATOM 1447 C CA . GLY A 1 185 ? -32.446 29.776 -4.798 1.00 33.56 185 GLY A CA 1
ATOM 1448 C C . GLY A 1 185 ? -31.258 29.366 -5.670 1.00 33.56 185 GLY A C 1
ATOM 1449 O O . GLY A 1 185 ? -30.172 29.908 -5.546 1.00 33.56 185 GLY A O 1
ATOM 1450 N N . THR A 1 186 ? -31.532 28.442 -6.596 1.00 41.34 186 THR A N 1
ATOM 1451 C CA . THR A 1 186 ? -31.118 28.440 -8.013 1.00 41.34 186 THR A CA 1
ATOM 1452 C C . THR A 1 186 ? -29.724 28.995 -8.358 1.00 41.34 186 THR A C 1
ATOM 1454 O O . THR A 1 186 ? -29.512 30.201 -8.301 1.00 41.34 186 THR A O 1
ATOM 1457 N N . THR A 1 187 ? -28.807 28.144 -8.853 1.00 31.36 187 THR A N 1
ATOM 1458 C CA . THR A 1 187 ? -28.295 28.101 -10.255 1.00 31.36 187 THR A CA 1
ATOM 1459 C C . THR A 1 187 ? -26.973 27.294 -10.340 1.00 31.36 187 THR A C 1
ATOM 1461 O O . THR A 1 187 ? -25.984 27.663 -9.725 1.00 31.36 187 THR A O 1
ATOM 1464 N N . MET A 1 188 ? -26.987 26.210 -11.132 1.00 35.25 188 MET A N 1
ATOM 1465 C CA . MET A 1 188 ? -25.890 25.508 -11.848 1.00 35.25 188 MET A CA 1
ATOM 1466 C C . MET A 1 188 ? -24.519 25.253 -11.168 1.00 35.25 188 MET A C 1
ATOM 1468 O O . MET A 1 188 ? -23.688 26.142 -11.003 1.00 35.25 188 MET A O 1
ATOM 1472 N N . ASN A 1 189 ? -24.214 23.966 -10.953 1.00 35.69 189 ASN A N 1
ATOM 1473 C CA . ASN A 1 189 ? -22.942 23.468 -10.421 1.00 35.69 189 ASN A CA 1
ATOM 1474 C C . ASN A 1 189 ? -22.018 22.943 -11.545 1.00 35.69 189 ASN A C 1
ATOM 1476 O O . ASN A 1 189 ? -22.201 21.820 -12.006 1.00 35.69 189 ASN A O 1
ATOM 1480 N N . THR A 1 190 ? -20.972 23.703 -11.903 1.00 41.09 190 THR A N 1
ATOM 1481 C CA . THR A 1 190 ? -19.842 23.253 -12.759 1.00 41.09 190 THR A CA 1
ATOM 1482 C C . THR A 1 190 ? -18.491 23.686 -12.166 1.00 41.09 190 THR A C 1
ATOM 1484 O O . THR A 1 190 ? -17.698 24.360 -12.814 1.00 41.09 190 THR A O 1
ATOM 1487 N N . ALA A 1 191 ? -18.200 23.351 -10.902 1.00 36.44 191 ALA A N 1
ATOM 1488 C CA . ALA A 1 191 ? -16.954 23.809 -10.253 1.00 36.44 191 ALA A CA 1
ATOM 1489 C C . ALA A 1 191 ? -16.242 22.779 -9.349 1.00 36.44 191 ALA A C 1
ATOM 1491 O O . ALA A 1 191 ? -15.317 23.134 -8.623 1.00 36.44 191 ALA A O 1
ATOM 1492 N N . GLY A 1 192 ? -16.623 21.496 -9.390 1.00 37.75 192 GLY A N 1
ATOM 1493 C CA . GLY A 1 192 ? -16.021 20.459 -8.533 1.00 37.75 192 GLY A CA 1
ATOM 1494 C C . GLY A 1 192 ? -14.713 19.843 -9.054 1.00 37.75 192 GLY A C 1
ATOM 1495 O O . GLY A 1 192 ? -13.943 19.297 -8.269 1.00 37.75 192 GLY A O 1
ATOM 1496 N N . SER A 1 193 ? -14.430 19.936 -10.358 1.00 38.47 193 SER A N 1
ATOM 1497 C CA . SER A 1 193 ? -13.338 19.163 -10.980 1.00 38.47 193 SER A CA 1
ATOM 1498 C C . SER A 1 193 ? -11.982 19.884 -11.045 1.00 38.47 193 SER A C 1
ATOM 1500 O O . SER A 1 193 ? -10.966 19.236 -11.265 1.00 38.47 193 SER A O 1
ATOM 1502 N N . ILE A 1 194 ? -11.927 21.205 -10.841 1.00 43.72 194 ILE A N 1
ATOM 1503 C CA . ILE A 1 194 ? -10.720 22.011 -11.135 1.00 43.72 194 ILE A CA 1
ATOM 1504 C C . ILE A 1 194 ? -9.789 22.146 -9.910 1.00 43.72 194 ILE A C 1
ATOM 1506 O O . ILE A 1 194 ? -8.575 22.296 -10.041 1.00 43.72 194 ILE A O 1
ATOM 1510 N N . VAL A 1 195 ? -10.320 22.045 -8.687 1.00 44.34 195 VAL A N 1
ATOM 1511 C CA . VAL A 1 195 ? -9.554 22.358 -7.459 1.00 44.34 195 VAL A CA 1
ATOM 1512 C C . VAL A 1 195 ? -8.678 21.188 -6.979 1.00 44.34 195 VAL A C 1
ATOM 1514 O O . VAL A 1 195 ? -7.682 21.401 -6.278 1.00 44.34 195 VAL A O 1
ATOM 1517 N N . HIS A 1 196 ? -8.994 19.948 -7.366 1.00 45.03 196 HIS A N 1
ATOM 1518 C CA . HIS A 1 196 ? -8.217 18.774 -6.953 1.00 45.03 196 HIS A CA 1
ATOM 1519 C C . HIS A 1 196 ? -6.954 18.552 -7.810 1.00 45.03 196 HIS A C 1
ATOM 1521 O O . HIS A 1 196 ? -5.978 17.978 -7.319 1.00 45.03 196 HIS A O 1
ATOM 1527 N N . ASP A 1 197 ? -6.942 19.073 -9.040 1.00 48.59 197 ASP A N 1
ATOM 1528 C CA . ASP A 1 197 ? -5.856 18.916 -10.016 1.00 48.59 197 ASP A CA 1
ATOM 1529 C C . ASP A 1 197 ? -4.655 19.828 -9.689 1.00 48.59 197 ASP A C 1
ATOM 1531 O O . ASP A 1 197 ? -3.524 19.371 -9.499 1.00 48.59 197 ASP A O 1
ATOM 1535 N N . GLY A 1 198 ? -4.915 21.106 -9.379 1.00 46.56 198 GLY A N 1
ATOM 1536 C CA . GLY A 1 198 ? -3.858 22.081 -9.073 1.00 46.56 198 GLY A CA 1
ATOM 1537 C C . GLY A 1 198 ? -3.002 21.755 -7.834 1.00 46.56 198 GLY A C 1
ATOM 1538 O O . GLY A 1 198 ? -1.837 22.154 -7.743 1.00 46.56 198 GLY A O 1
ATOM 1539 N N . ARG A 1 199 ? -3.532 20.988 -6.867 1.00 53.44 199 ARG A N 1
ATOM 1540 C CA . ARG A 1 199 ? -2.771 20.549 -5.675 1.00 53.44 199 ARG A CA 1
ATOM 1541 C C . ARG A 1 199 ? -1.818 19.395 -5.996 1.00 53.44 199 ARG A C 1
ATOM 1543 O O . ARG A 1 199 ? -0.761 19.290 -5.361 1.00 53.44 199 ARG A O 1
ATOM 1550 N N . VAL A 1 200 ? -2.175 18.547 -6.959 1.00 53.75 200 VAL A N 1
ATOM 1551 C CA . VAL A 1 200 ? -1.337 17.442 -7.441 1.00 53.75 200 VAL A CA 1
ATOM 1552 C C . VAL A 1 200 ? -0.228 17.994 -8.337 1.00 53.75 200 VAL A C 1
ATOM 1554 O O . VAL A 1 200 ? 0.941 17.672 -8.108 1.00 53.75 200 VAL A O 1
ATOM 1557 N N . ASP A 1 201 ? -0.542 18.943 -9.217 1.00 55.75 201 ASP A N 1
ATOM 1558 C CA . ASP A 1 201 ? 0.440 19.608 -10.081 1.00 55.75 201 ASP A CA 1
ATOM 1559 C C . ASP A 1 201 ? 1.473 20.416 -9.302 1.00 55.75 201 ASP A C 1
ATOM 1561 O O . ASP A 1 201 ? 2.681 20.292 -9.528 1.00 55.75 201 ASP A O 1
ATOM 1565 N N . ALA A 1 202 ? 1.042 21.179 -8.293 1.00 57.28 202 ALA A N 1
ATOM 1566 C CA . ALA A 1 202 ? 1.963 21.902 -7.417 1.00 57.28 202 ALA A CA 1
ATOM 1567 C C . ALA A 1 202 ? 2.925 20.952 -6.676 1.00 57.28 202 ALA A C 1
ATOM 1569 O O . ALA A 1 202 ? 4.079 21.302 -6.401 1.00 57.28 202 ALA A O 1
ATOM 1570 N N . ARG A 1 203 ? 2.475 19.733 -6.350 1.00 63.25 203 ARG A N 1
ATOM 1571 C CA . ARG A 1 203 ? 3.292 18.709 -5.688 1.00 63.25 203 ARG A CA 1
ATOM 1572 C C . ARG A 1 203 ? 4.254 18.030 -6.664 1.00 63.25 203 ARG A C 1
ATOM 1574 O O . ARG A 1 203 ? 5.418 17.840 -6.300 1.00 63.25 203 ARG A O 1
ATOM 1581 N N . ASN A 1 204 ? 3.811 17.731 -7.883 1.00 67.69 204 ASN A N 1
ATOM 1582 C CA . ASN A 1 204 ? 4.641 17.157 -8.943 1.00 67.69 204 ASN A CA 1
ATOM 1583 C C . ASN A 1 204 ? 5.727 18.141 -9.390 1.00 67.69 204 ASN A C 1
ATOM 1585 O O . ASN A 1 204 ? 6.903 17.784 -9.393 1.00 67.69 204 ASN A O 1
ATOM 1589 N N . LYS A 1 205 ? 5.389 19.424 -9.555 1.00 76.88 205 LYS A N 1
ATOM 1590 C CA . LYS A 1 205 ? 6.348 20.498 -9.862 1.00 76.88 205 LYS A CA 1
ATOM 1591 C C . LYS A 1 205 ? 7.436 20.646 -8.791 1.00 76.88 205 LYS A C 1
ATOM 1593 O O . LYS A 1 205 ? 8.611 20.846 -9.099 1.00 76.88 205 LYS A O 1
ATOM 1598 N N . ARG A 1 206 ? 7.084 20.489 -7.506 1.00 71.00 206 ARG A N 1
ATOM 1599 C CA . ARG A 1 206 ? 8.064 20.470 -6.397 1.00 71.00 206 ARG A CA 1
ATOM 1600 C C . ARG A 1 206 ? 8.968 19.234 -6.437 1.00 71.00 206 ARG A C 1
ATOM 1602 O O . ARG A 1 206 ? 10.136 19.339 -6.064 1.00 71.00 206 ARG A O 1
ATOM 1609 N N . ARG A 1 207 ? 8.449 18.073 -6.847 1.00 71.69 207 ARG A N 1
ATOM 1610 C CA . ARG A 1 207 ? 9.233 16.834 -6.996 1.00 71.69 207 ARG A CA 1
ATOM 1611 C C . ARG A 1 207 ? 10.191 16.917 -8.180 1.00 71.69 207 ARG A C 1
ATOM 1613 O O . ARG A 1 207 ? 11.354 16.557 -8.024 1.00 71.69 207 ARG A O 1
ATOM 1620 N N . GLU A 1 208 ? 9.737 17.467 -9.297 1.00 71.56 208 GLU A N 1
ATOM 1621 C CA . GLU A 1 208 ? 10.545 17.668 -10.496 1.00 71.56 208 GLU A CA 1
ATOM 1622 C C . GLU A 1 208 ? 11.667 18.678 -10.254 1.00 71.56 208 GLU A C 1
ATOM 1624 O O . GLU A 1 208 ? 12.820 18.368 -10.526 1.00 71.56 208 GLU A O 1
ATOM 1629 N N . LYS A 1 209 ? 11.390 19.792 -9.559 1.00 78.31 209 LYS A N 1
ATOM 1630 C CA . LYS A 1 209 ? 12.428 20.740 -9.109 1.00 78.31 209 LYS A CA 1
ATOM 1631 C C . LYS A 1 209 ? 13.512 20.077 -8.243 1.00 78.31 209 LYS A C 1
ATOM 1633 O O . LYS A 1 2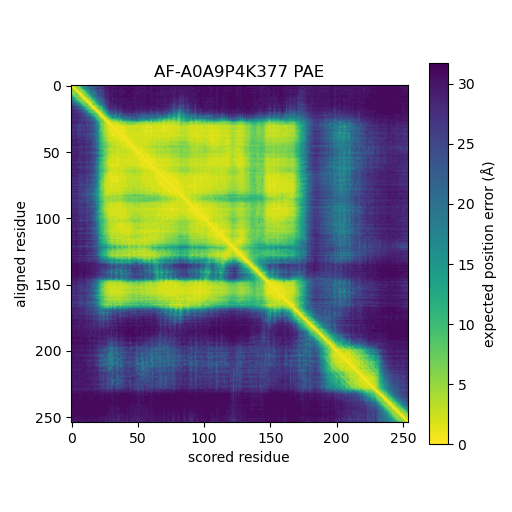09 ? 14.689 20.392 -8.364 1.00 78.31 209 LYS A O 1
ATOM 1638 N N . ARG A 1 210 ? 13.137 19.142 -7.360 1.00 75.06 210 ARG A N 1
ATOM 1639 C CA . ARG A 1 210 ? 14.100 18.381 -6.534 1.00 75.06 210 ARG A CA 1
ATOM 1640 C C . ARG A 1 210 ? 14.867 17.324 -7.328 1.00 75.06 210 ARG A C 1
ATOM 1642 O O . ARG A 1 210 ? 15.910 16.870 -6.861 1.00 75.06 210 ARG A O 1
ATOM 1649 N N . ARG A 1 211 ? 14.322 16.854 -8.452 1.00 70.62 211 ARG A N 1
ATOM 1650 C CA . ARG A 1 211 ? 14.995 15.927 -9.368 1.00 70.62 211 ARG A CA 1
ATOM 1651 C C . ARG A 1 211 ? 15.994 16.692 -10.228 1.00 70.62 211 ARG A C 1
ATOM 1653 O O . ARG A 1 211 ? 17.171 16.377 -10.158 1.00 70.62 211 ARG A O 1
ATOM 1660 N N . THR A 1 212 ? 15.570 17.783 -10.862 1.00 73.25 212 THR A N 1
ATOM 1661 C CA . THR A 1 212 ? 16.452 18.649 -11.654 1.00 73.25 212 THR A CA 1
ATOM 1662 C C . THR A 1 212 ? 17.590 19.228 -10.823 1.00 73.25 212 THR A C 1
ATOM 1664 O O . THR A 1 212 ? 18.717 19.206 -11.278 1.00 73.25 212 THR A O 1
ATOM 1667 N N . MET A 1 213 ? 17.369 19.645 -9.571 1.00 70.81 213 MET A N 1
ATOM 1668 C CA . MET A 1 213 ? 18.477 20.070 -8.697 1.00 70.81 213 MET A CA 1
ATOM 1669 C C . MET A 1 213 ? 19.512 18.967 -8.440 1.00 70.81 213 MET A C 1
ATOM 1671 O O . MET A 1 213 ? 20.702 19.262 -8.399 1.00 70.81 213 MET A O 1
ATOM 1675 N N . ARG A 1 214 ? 19.080 17.710 -8.260 1.00 73.31 214 ARG A N 1
ATOM 1676 C CA . ARG A 1 214 ? 19.997 16.573 -8.073 1.00 73.31 214 ARG A CA 1
ATOM 1677 C C . ARG A 1 214 ? 20.738 16.245 -9.359 1.00 73.31 214 ARG A C 1
ATOM 1679 O O . ARG A 1 214 ? 21.944 16.046 -9.304 1.00 73.31 214 ARG A O 1
ATOM 1686 N N . ASP A 1 215 ? 20.035 16.242 -10.484 1.00 71.44 215 ASP A N 1
ATOM 1687 C CA . ASP A 1 215 ? 20.610 15.939 -11.793 1.00 71.44 215 ASP A CA 1
ATOM 1688 C C . ASP A 1 215 ? 21.582 17.049 -12.228 1.00 71.44 215 ASP A C 1
ATOM 1690 O O . ASP A 1 215 ? 22.671 16.754 -12.706 1.00 71.44 215 ASP A O 1
ATOM 1694 N N . THR A 1 216 ? 21.263 18.321 -11.962 1.00 76.31 216 THR A N 1
ATOM 1695 C CA . THR A 1 216 ? 22.161 19.464 -12.189 1.00 76.31 216 THR A CA 1
ATOM 1696 C C . THR A 1 216 ? 23.376 19.412 -11.271 1.00 76.31 216 THR A C 1
ATOM 1698 O O . THR A 1 216 ? 24.486 19.601 -11.755 1.00 76.31 216 THR A O 1
ATOM 1701 N N . ALA A 1 217 ? 23.197 19.123 -9.975 1.00 68.38 217 ALA A N 1
ATOM 1702 C CA . ALA A 1 217 ? 24.314 18.981 -9.040 1.00 68.38 217 ALA A CA 1
ATOM 1703 C C . ALA A 1 217 ? 25.245 17.827 -9.451 1.00 68.38 217 ALA A C 1
ATOM 1705 O O . ALA A 1 217 ? 26.462 17.994 -9.495 1.00 68.38 217 ALA A O 1
ATOM 1706 N N . PHE A 1 218 ? 24.671 16.688 -9.843 1.00 71.88 218 PHE A N 1
ATOM 1707 C CA . PHE A 1 218 ? 25.410 15.542 -10.365 1.00 71.88 218 PHE A CA 1
ATOM 1708 C C . PHE A 1 218 ? 26.135 15.875 -11.679 1.00 71.88 218 PHE A C 1
ATOM 1710 O O . PHE A 1 218 ? 27.314 15.564 -11.824 1.00 71.88 218 PHE A O 1
ATOM 1717 N N . ALA A 1 219 ? 25.481 16.582 -12.604 1.00 68.38 219 ALA A N 1
ATOM 1718 C CA . ALA A 1 219 ? 26.077 17.012 -13.867 1.00 68.38 219 ALA A CA 1
ATOM 1719 C C . ALA A 1 219 ? 27.222 18.017 -13.665 1.00 68.38 219 ALA A C 1
ATOM 1721 O O . ALA A 1 219 ? 28.222 17.953 -14.378 1.00 68.38 219 ALA A O 1
ATOM 1722 N N . SER A 1 220 ? 27.115 18.929 -12.694 1.00 71.19 220 SER A N 1
ATOM 1723 C CA . SER A 1 220 ? 28.204 19.848 -12.347 1.00 71.19 220 SER A CA 1
ATOM 1724 C C . SER A 1 220 ? 29.399 19.125 -11.729 1.00 71.19 220 SER A C 1
ATOM 1726 O O . SER A 1 220 ? 30.534 19.422 -12.093 1.00 71.19 220 SER A O 1
ATOM 1728 N N . THR A 1 221 ? 29.163 18.132 -10.866 1.00 78.38 221 THR A N 1
ATOM 1729 C CA . THR A 1 221 ? 30.233 17.297 -10.304 1.00 78.38 221 THR A CA 1
ATOM 1730 C C . THR A 1 221 ? 30.918 16.472 -11.391 1.00 78.38 221 THR A C 1
ATOM 1732 O O . THR A 1 221 ? 32.143 16.415 -11.428 1.00 78.38 221 THR A O 1
ATOM 1735 N N . LEU A 1 222 ? 30.148 15.902 -12.322 1.00 69.56 222 LEU A N 1
ATOM 1736 C CA . LEU A 1 222 ? 30.687 15.150 -13.453 1.00 69.56 222 LEU A CA 1
ATOM 1737 C C . LEU A 1 222 ? 31.522 16.043 -14.385 1.00 69.56 222 LEU A C 1
ATOM 1739 O O . LEU A 1 222 ? 32.607 15.651 -14.799 1.00 69.56 222 LEU A O 1
ATOM 1743 N N . LYS A 1 223 ? 31.058 17.267 -14.679 1.00 71.25 223 LYS A N 1
ATOM 1744 C CA . LYS A 1 223 ? 31.823 18.237 -15.481 1.00 71.25 223 LYS A CA 1
ATOM 1745 C C . LYS A 1 223 ? 33.141 18.638 -14.820 1.00 71.25 223 LYS A C 1
ATOM 1747 O O . LYS A 1 223 ? 34.131 18.779 -15.530 1.00 71.25 223 LYS A O 1
ATOM 1752 N N . LEU A 1 224 ? 33.160 18.795 -13.495 1.00 73.25 224 LEU A N 1
ATOM 1753 C CA . LEU A 1 224 ? 34.385 19.095 -12.751 1.00 73.25 224 LEU A CA 1
ATOM 1754 C C . LEU A 1 224 ? 35.377 17.925 -12.827 1.00 73.25 224 LEU A C 1
ATOM 1756 O O . LEU A 1 224 ? 36.525 18.126 -13.198 1.00 73.25 224 LEU A O 1
ATOM 1760 N N . GLN A 1 225 ? 34.906 16.694 -12.612 1.00 68.50 225 GLN A N 1
ATOM 1761 C CA . GLN A 1 225 ? 35.740 15.491 -12.720 1.00 68.50 225 GLN A CA 1
ATOM 1762 C C . GLN A 1 225 ? 36.301 15.272 -14.135 1.00 68.50 225 GLN A C 1
ATOM 1764 O O . GLN A 1 225 ? 37.436 14.828 -14.284 1.00 68.50 225 GLN A O 1
ATOM 1769 N N . ILE A 1 226 ? 35.531 15.605 -15.179 1.00 69.31 226 ILE A N 1
ATOM 1770 C CA . ILE A 1 226 ? 35.999 15.561 -16.573 1.00 69.31 226 ILE A CA 1
ATOM 1771 C C . ILE A 1 226 ? 37.069 16.639 -16.816 1.00 69.31 226 ILE A C 1
ATOM 1773 O O . ILE A 1 226 ? 38.095 16.349 -17.426 1.00 69.31 226 ILE A O 1
ATOM 1777 N N . ALA A 1 227 ? 36.876 17.866 -16.321 1.00 70.94 227 ALA A N 1
ATOM 1778 C CA . ALA A 1 227 ? 37.864 18.939 -16.456 1.00 70.94 227 ALA A CA 1
ATOM 1779 C C . ALA A 1 227 ? 39.185 18.610 -15.737 1.00 70.94 227 ALA A C 1
ATOM 1781 O O . ALA A 1 227 ? 40.254 18.798 -16.318 1.00 70.94 227 ALA A O 1
ATOM 1782 N N . ASP A 1 228 ? 39.111 18.039 -14.533 1.00 69.00 228 ASP A N 1
ATOM 1783 C CA . ASP A 1 228 ? 40.282 17.603 -13.765 1.00 69.00 228 ASP A CA 1
ATOM 1784 C C . ASP A 1 228 ? 41.035 16.463 -14.475 1.00 69.00 228 ASP A C 1
ATOM 1786 O O . ASP A 1 228 ? 42.266 16.441 -14.492 1.00 69.00 228 ASP A O 1
ATOM 1790 N N . ALA A 1 229 ? 40.315 15.555 -15.146 1.00 65.00 229 ALA A N 1
ATOM 1791 C CA . ALA A 1 229 ? 40.917 14.487 -15.944 1.00 65.00 229 ALA A CA 1
ATOM 1792 C C . ALA A 1 229 ? 41.608 14.998 -17.226 1.00 65.00 229 ALA A C 1
ATOM 1794 O O . ALA A 1 229 ? 42.598 14.414 -17.666 1.00 65.00 229 ALA A O 1
ATOM 1795 N N . HIS A 1 230 ? 41.125 16.096 -17.821 1.00 61.16 230 HIS A N 1
ATOM 1796 C CA . HIS A 1 230 ? 41.711 16.694 -19.030 1.00 61.16 230 HIS A CA 1
ATOM 1797 C C . HIS A 1 230 ? 42.777 17.771 -18.750 1.00 61.16 230 HIS A C 1
ATOM 1799 O O . HIS A 1 230 ? 43.561 18.087 -19.645 1.00 61.16 230 HIS A O 1
ATOM 1805 N N . GLY A 1 231 ? 42.858 18.302 -17.525 1.00 53.91 231 GLY A N 1
ATOM 1806 C CA . GLY A 1 231 ? 43.907 19.235 -17.089 1.00 53.91 231 GLY A CA 1
ATOM 1807 C C . GLY A 1 231 ? 45.272 18.584 -16.819 1.00 53.91 231 GLY A C 1
ATOM 1808 O O . GLY A 1 231 ? 46.268 19.288 -16.684 1.00 53.91 231 GLY A O 1
ATOM 1809 N N . GLY A 1 232 ? 45.340 17.248 -16.779 1.00 48.31 232 GLY A N 1
ATOM 1810 C CA . GLY A 1 232 ? 46.558 16.485 -16.480 1.00 48.31 232 GLY A CA 1
ATOM 1811 C C . GLY A 1 232 ? 47.526 16.261 -17.649 1.00 48.31 232 GLY A C 1
ATOM 1812 O O . GLY A 1 232 ? 48.499 15.531 -17.483 1.00 48.31 232 GLY A O 1
ATOM 1813 N N . VAL A 1 233 ? 47.296 16.848 -18.830 1.00 51.88 233 VAL A N 1
ATOM 1814 C CA . VAL A 1 233 ? 48.183 16.668 -19.994 1.00 51.88 233 VAL A CA 1
ATOM 1815 C C . VAL A 1 233 ? 48.674 18.015 -20.516 1.00 51.88 233 VAL A C 1
ATOM 1817 O O . VAL A 1 233 ? 48.055 18.611 -21.395 1.00 51.88 233 VAL A O 1
ATOM 1820 N N . ARG A 1 234 ? 49.822 18.469 -19.995 1.00 38.12 234 ARG A N 1
ATOM 1821 C CA . ARG A 1 234 ? 50.820 19.288 -20.710 1.00 38.12 234 ARG A CA 1
ATOM 1822 C C . ARG A 1 234 ? 52.165 19.254 -19.972 1.00 38.12 234 ARG A C 1
ATOM 1824 O O . ARG A 1 234 ? 52.362 19.925 -18.972 1.00 38.12 234 ARG A O 1
ATOM 1831 N N . ASN A 1 235 ? 53.019 18.382 -20.509 1.00 43.47 235 ASN A N 1
ATOM 1832 C CA . ASN A 1 235 ? 54.474 18.424 -20.662 1.00 43.47 235 ASN A CA 1
ATOM 1833 C C . ASN A 1 235 ? 55.291 19.381 -19.782 1.00 43.47 235 ASN A C 1
ATOM 1835 O O . ASN A 1 235 ? 55.257 20.583 -20.011 1.00 43.47 235 ASN A O 1
ATOM 1839 N N . ASP A 1 236 ? 56.196 18.798 -18.988 1.00 31.67 236 ASP A N 1
ATOM 1840 C CA . ASP A 1 236 ? 57.540 19.349 -18.796 1.00 31.67 236 ASP A CA 1
ATOM 1841 C C . ASP A 1 236 ? 58.604 18.236 -18.793 1.00 31.67 236 ASP A C 1
ATOM 1843 O O . ASP A 1 236 ? 58.626 17.328 -17.962 1.00 31.67 236 ASP A O 1
ATOM 1847 N N . SER A 1 237 ? 59.478 18.293 -19.793 1.00 40.03 237 SER A N 1
ATOM 1848 C CA . SER A 1 237 ? 60.807 17.671 -19.902 1.00 40.03 237 SER A CA 1
ATOM 1849 C C . SER A 1 237 ? 61.475 18.313 -21.130 1.00 40.03 237 SER A C 1
ATOM 1851 O O . SER A 1 237 ? 60.738 18.594 -22.080 1.00 40.03 237 SER A O 1
ATOM 1853 N N . PRO A 1 238 ? 62.816 18.524 -21.203 1.00 54.72 238 PRO A N 1
ATOM 1854 C CA . PRO A 1 238 ? 63.851 17.624 -20.660 1.00 54.72 238 PRO A CA 1
ATOM 1855 C C . PRO A 1 238 ? 65.171 18.276 -20.141 1.00 54.72 238 PRO A C 1
ATOM 1857 O O . PRO A 1 238 ? 65.411 19.464 -20.340 1.00 54.72 238 PRO A O 1
ATOM 1860 N N . ARG A 1 239 ? 66.064 17.416 -19.598 1.00 34.84 239 ARG A N 1
ATOM 1861 C CA . ARG A 1 239 ? 67.552 17.481 -19.393 1.00 34.84 239 ARG A CA 1
ATOM 1862 C C . ARG A 1 239 ? 67.902 17.226 -17.914 1.00 34.84 239 ARG A C 1
ATOM 1864 O O . ARG A 1 239 ? 67.377 17.915 -17.061 1.00 34.84 239 ARG A O 1
ATOM 1871 N N . GLY A 1 240 ? 68.775 16.305 -17.498 1.00 31.62 240 GLY A N 1
ATOM 1872 C CA . GLY A 1 240 ? 69.668 15.325 -18.131 1.00 31.62 240 GLY A CA 1
ATOM 1873 C C . GLY A 1 240 ? 70.157 14.334 -17.043 1.00 31.62 240 GLY A C 1
ATOM 1874 O O . GLY A 1 240 ? 70.094 14.664 -15.863 1.00 31.62 240 GLY A O 1
ATOM 1875 N N . GLY A 1 241 ? 70.544 13.109 -17.435 1.00 31.23 241 GLY A N 1
ATOM 1876 C CA . GLY A 1 241 ? 70.875 11.975 -16.537 1.00 31.23 241 GLY A CA 1
ATOM 1877 C C . GLY A 1 241 ? 72.266 12.043 -15.879 1.00 31.23 241 GLY A C 1
ATOM 1878 O O . GLY A 1 241 ? 72.762 13.148 -15.679 1.00 31.23 241 GLY A O 1
ATOM 1879 N N . PRO A 1 242 ? 72.972 10.915 -15.627 1.00 57.38 242 PRO A N 1
ATOM 1880 C CA . PRO A 1 242 ? 72.574 9.497 -15.596 1.00 57.38 242 PRO A CA 1
ATOM 1881 C C . PRO A 1 242 ? 72.911 8.826 -14.235 1.00 57.38 242 PRO A C 1
ATOM 1883 O O . PRO A 1 242 ? 73.512 9.460 -13.386 1.00 57.38 242 PRO A O 1
ATOM 1886 N N . PHE A 1 243 ? 72.525 7.560 -14.027 1.00 33.38 243 PHE A N 1
ATOM 1887 C CA . PHE A 1 243 ? 73.304 6.468 -13.394 1.00 33.38 243 PHE A CA 1
ATOM 1888 C C . PHE A 1 243 ? 72.349 5.318 -13.015 1.00 33.38 243 PHE A C 1
ATOM 1890 O O . PHE A 1 243 ? 71.468 5.466 -12.173 1.00 33.38 243 PHE A O 1
ATOM 1897 N N . GLY A 1 244 ? 72.515 4.168 -13.681 1.00 36.09 244 GLY A N 1
ATOM 1898 C CA . GLY A 1 244 ? 71.987 2.874 -13.225 1.00 36.09 244 GLY A CA 1
ATOM 1899 C C . GLY A 1 244 ? 72.833 2.297 -12.069 1.00 36.09 244 GLY A C 1
ATOM 1900 O O . GLY A 1 244 ? 73.752 2.985 -11.625 1.00 36.09 244 GLY A O 1
ATOM 1901 N N . PRO A 1 245 ? 72.610 1.045 -11.605 1.00 45.81 245 PRO A N 1
ATOM 1902 C CA . PRO A 1 245 ? 72.181 -0.091 -12.419 1.00 45.81 245 PRO A CA 1
ATOM 1903 C C . PRO A 1 245 ? 71.029 -0.941 -11.844 1.00 45.81 245 PRO A C 1
ATOM 1905 O O . PRO A 1 245 ? 70.516 -0.748 -10.748 1.00 45.81 245 PRO A O 1
ATOM 1908 N N . ALA A 1 246 ? 70.639 -1.897 -12.683 1.00 42.75 246 ALA A N 1
ATOM 1909 C CA . ALA A 1 246 ? 69.575 -2.874 -12.547 1.00 42.75 246 ALA A CA 1
ATOM 1910 C C . ALA A 1 246 ? 69.738 -3.867 -11.385 1.00 42.75 246 ALA A C 1
ATOM 1912 O O . ALA A 1 246 ? 70.831 -4.382 -11.162 1.00 42.75 246 ALA A O 1
ATOM 1913 N N . VAL A 1 247 ? 68.609 -4.287 -10.797 1.00 44.22 247 VAL A N 1
ATOM 1914 C CA . VAL A 1 247 ? 68.455 -5.630 -10.218 1.00 44.22 247 VAL A CA 1
ATOM 1915 C C . VAL A 1 247 ? 67.105 -6.228 -10.631 1.00 44.22 247 VAL A C 1
ATOM 1917 O O . VAL A 1 247 ? 66.073 -5.570 -10.699 1.00 44.22 247 VAL A O 1
ATOM 1920 N N . ARG A 1 248 ? 67.205 -7.500 -10.999 1.00 38.16 248 ARG A N 1
ATOM 1921 C CA . ARG A 1 248 ? 66.258 -8.430 -11.615 1.00 38.16 248 ARG A CA 1
ATOM 1922 C C . ARG A 1 248 ? 65.239 -9.018 -10.619 1.00 38.16 248 ARG A C 1
ATOM 1924 O O . ARG A 1 248 ? 65.623 -9.278 -9.487 1.00 38.16 248 ARG A O 1
ATOM 1931 N N . ARG A 1 249 ? 64.109 -9.492 -11.190 1.00 38.06 249 ARG A N 1
ATOM 1932 C CA . ARG A 1 249 ? 63.289 -10.680 -10.797 1.00 38.06 249 ARG A CA 1
ATOM 1933 C C . ARG A 1 249 ? 62.425 -10.511 -9.524 1.00 38.06 249 ARG A C 1
ATOM 1935 O O . ARG A 1 249 ? 62.801 -9.778 -8.634 1.00 38.06 249 ARG A O 1
ATOM 1942 N N . GLN A 1 250 ? 61.258 -11.134 -9.341 1.00 37.09 250 GLN A N 1
ATOM 1943 C CA . GLN A 1 250 ? 60.535 -12.191 -10.054 1.00 37.09 250 GLN A CA 1
ATOM 1944 C C . GLN A 1 250 ? 59.041 -12.105 -9.677 1.00 37.09 250 GLN A C 1
ATOM 1946 O O . GLN A 1 250 ? 58.707 -11.796 -8.538 1.00 37.09 250 GLN A O 1
ATOM 1951 N N . CYS A 1 251 ? 58.167 -12.455 -10.615 1.00 35.16 251 CYS A N 1
ATOM 1952 C CA . CYS A 1 251 ? 56.791 -12.874 -10.369 1.00 35.16 251 CYS A CA 1
ATOM 1953 C C . CYS A 1 251 ? 56.799 -14.297 -9.775 1.00 35.16 251 CYS A C 1
ATOM 1955 O O . CYS A 1 251 ? 57.420 -15.164 -10.391 1.00 35.16 251 CYS A O 1
ATOM 1957 N N . VAL A 1 252 ? 56.124 -14.551 -8.646 1.00 40.59 252 VAL A N 1
ATOM 1958 C CA . VAL A 1 252 ? 55.640 -15.894 -8.262 1.00 40.59 252 VAL A CA 1
ATOM 1959 C C . VAL A 1 252 ? 54.311 -15.756 -7.514 1.00 40.59 252 VAL A C 1
ATOM 1961 O O . VAL A 1 252 ? 54.195 -14.981 -6.570 1.00 40.59 252 VAL A O 1
ATOM 1964 N N . LEU A 1 253 ? 53.331 -16.516 -8.000 1.00 37.88 253 LEU A N 1
ATOM 1965 C CA . LEU A 1 253 ? 52.003 -16.753 -7.446 1.00 37.88 253 LEU A CA 1
ATOM 1966 C C . LEU A 1 253 ? 52.044 -17.383 -6.045 1.00 37.88 253 LEU A C 1
ATOM 1968 O O . LEU A 1 253 ? 52.771 -18.357 -5.848 1.00 37.88 253 LEU A O 1
ATOM 1972 N N . GLN A 1 254 ? 51.153 -16.935 -5.161 1.00 44.22 254 GLN A N 1
ATOM 1973 C CA . GLN A 1 254 ? 50.194 -17.795 -4.455 1.00 44.22 254 GLN A CA 1
ATOM 1974 C C . GLN A 1 254 ? 49.037 -16.958 -3.913 1.00 44.22 254 GLN A C 1
ATOM 1976 O O . GLN A 1 254 ? 49.312 -15.867 -3.367 1.00 44.22 254 GLN A O 1
#

Nearest PDB structures (foldseek):
  5v8f-assembly1_8  TM=1.820E-01  e=1.641E+00  Saccharomyces cerevisiae S288C
  8wm6-assembly1_s  TM=1.814E-01  e=2.064E+00  Rhodomonas salina

InterPro domains:
  IPR006856 Mating-type protein MAT alpha 1, HMG-box [PF04769] (19-166)
  IPR006856 Mating-type protein MAT alpha 1, HMG-box [PS51325] (24-81)